Protein AF-A0AAD9JMD5-F1 (afdb_monomer)

Solvent-accessible surface area (backbone atoms only — not comparable to full-atom values): 17451 Å² total; per-residue (Å²): 146,74,84,58,80,62,58,79,74,62,64,78,76,72,83,61,84,64,67,30,63,44,60,67,50,47,54,52,49,52,53,49,52,52,53,50,50,54,53,52,47,46,55,57,52,53,52,51,43,48,52,43,20,66,74,68,73,42,62,56,79,80,64,61,57,75,69,69,57,29,68,71,46,54,43,54,57,51,39,66,72,42,90,64,24,70,61,56,49,52,54,52,53,50,49,54,49,53,60,51,47,59,54,50,49,55,60,51,46,54,52,53,50,56,48,29,74,74,34,65,70,42,50,77,39,44,71,61,50,52,53,51,52,52,52,48,50,51,63,72,43,48,64,49,72,42,98,65,4,67,61,50,48,53,48,44,65,62,24,51,49,58,66,27,50,51,54,50,52,39,50,49,38,46,42,47,28,64,68,68,22,46,67,55,52,33,51,52,44,20,72,61,38,71,51,62,72,53,71,66,58,54,48,36,47,60,47,50,48,45,52,51,47,52,49,53,50,52,53,49,61,73,69,62,67,83,62,63,57,91,91,49,69,61,54,70,68,56,54,50,50,29,50,51,53,17,44,56,62,51,48,47,57,61,48,51,54,52,52,54,55,68,69,43,76,77,52,73,72,54,28,52,52,56,77,63,53,55,67,75,59,55,54,55,52,53,55,53,52,67,75,68,54,100,79,80,89,76,87,76,78,88,86,84,129

pLDDT: mean 84.33, std 18.18, range [27.81, 97.94]

Structure (mmCIF, N/CA/C/O backbone):
data_AF-A0AAD9JMD5-F1
#
_entr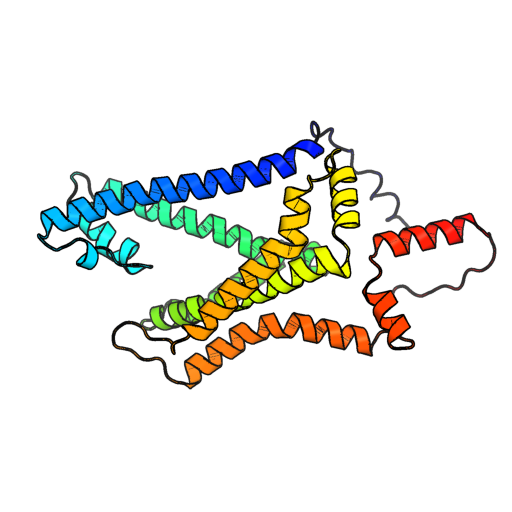y.id   AF-A0AAD9JMD5-F1
#
loop_
_atom_site.group_PDB
_atom_site.id
_atom_site.type_symbol
_atom_site.label_atom_id
_atom_site.label_alt_id
_atom_site.label_comp_id
_atom_site.label_asym_id
_atom_site.label_entity_id
_atom_site.label_seq_id
_atom_site.pdbx_PDB_ins_code
_atom_site.Cartn_x
_atom_site.Cartn_y
_atom_site.Cartn_z
_atom_site.occupancy
_atom_site.B_iso_or_equiv
_atom_site.auth_seq_id
_atom_site.auth_comp_id
_atom_site.auth_asym_id
_atom_site.auth_atom_id
_atom_site.pdbx_PDB_model_num
ATOM 1 N N . MET A 1 1 ? -6.285 17.237 37.015 1.00 43.56 1 MET A N 1
ATOM 2 C CA . MET A 1 1 ? -7.133 18.144 36.204 1.00 43.56 1 MET A CA 1
ATOM 3 C C . MET A 1 1 ? -6.448 19.512 36.073 1.00 43.56 1 MET A C 1
ATOM 5 O O . MET A 1 1 ? -6.832 20.475 36.718 1.00 43.56 1 MET A O 1
ATOM 9 N N . SER A 1 2 ? -5.348 19.569 35.312 1.00 36.97 2 SER A N 1
ATOM 10 C CA . SER A 1 2 ? -4.399 20.695 35.272 1.00 36.97 2 SER A CA 1
ATOM 11 C C . SER A 1 2 ? -4.064 21.039 33.820 1.00 36.97 2 SER A C 1
ATOM 13 O O . SER A 1 2 ? -3.660 20.155 33.070 1.00 36.97 2 SER A O 1
ATOM 15 N N . ARG A 1 3 ? -4.277 22.307 33.443 1.00 31.47 3 ARG A N 1
ATOM 16 C CA . ARG A 1 3 ? -3.835 23.037 32.231 1.00 31.47 3 ARG A CA 1
ATOM 17 C C . ARG A 1 3 ? -4.065 22.461 30.824 1.00 31.47 3 ARG A C 1
ATOM 19 O O . ARG A 1 3 ? -4.076 23.259 29.901 1.00 31.47 3 ARG A O 1
ATOM 26 N N . TYR A 1 4 ? -4.317 21.171 30.613 1.00 35.84 4 TYR A N 1
ATOM 27 C CA . TYR A 1 4 ? -4.525 20.595 29.271 1.00 35.84 4 TYR A CA 1
ATOM 28 C C . TYR A 1 4 ? -5.960 20.729 28.741 1.00 35.84 4 TYR A C 1
ATOM 30 O O . TYR A 1 4 ? -6.160 20.848 27.533 1.00 35.84 4 TYR A O 1
ATOM 38 N N . SER A 1 5 ? -6.962 20.787 29.626 1.00 36.16 5 SER A N 1
ATOM 39 C CA . SER A 1 5 ? -8.372 20.912 29.216 1.00 36.16 5 SER A CA 1
ATOM 40 C C . SER A 1 5 ? -8.705 22.272 28.588 1.00 36.16 5 SER A C 1
ATOM 42 O O . SER A 1 5 ? -9.702 22.385 27.883 1.00 36.16 5 SER A O 1
ATOM 44 N N . GLU A 1 6 ? -7.883 23.300 28.818 1.00 35.53 6 GLU A N 1
ATOM 45 C CA . GLU A 1 6 ? -8.106 24.654 28.292 1.00 35.53 6 GLU A CA 1
ATOM 46 C C . GLU A 1 6 ? -7.479 24.880 26.904 1.00 35.53 6 GLU A C 1
ATOM 48 O O . GLU A 1 6 ? -7.936 25.750 26.164 1.00 35.53 6 GLU A O 1
ATOM 53 N N . TYR A 1 7 ? -6.481 24.078 26.506 1.00 34.38 7 TYR A N 1
ATOM 54 C CA . TYR A 1 7 ? -5.825 24.218 25.198 1.00 34.38 7 TYR A CA 1
ATOM 55 C C . TYR A 1 7 ? -6.584 23.522 24.062 1.00 34.38 7 TYR A C 1
ATOM 57 O O . TYR A 1 7 ? -6.580 24.024 22.941 1.00 34.38 7 TYR A O 1
ATOM 65 N N . LEU A 1 8 ? -7.313 22.434 24.339 1.00 37.66 8 LEU A N 1
ATOM 66 C CA . LEU A 1 8 ? -8.172 21.784 23.335 1.00 37.66 8 LEU A CA 1
ATOM 67 C C . LEU A 1 8 ? -9.439 22.594 22.999 1.00 37.66 8 LEU A C 1
ATOM 69 O O . LEU A 1 8 ? -10.066 22.346 21.975 1.00 37.66 8 LEU A O 1
ATOM 73 N N . LEU A 1 9 ? -9.793 23.588 23.823 1.00 38.31 9 LEU A N 1
ATOM 74 C CA . LEU A 1 9 ? -10.937 24.486 23.609 1.00 38.31 9 LEU A CA 1
ATOM 75 C C . LEU A 1 9 ? -10.564 25.820 22.934 1.00 38.31 9 LEU A C 1
ATOM 77 O O . LEU A 1 9 ? -11.451 26.620 22.647 1.00 38.31 9 LEU A O 1
ATOM 81 N N . ARG A 1 10 ? -9.275 26.076 22.667 1.00 32.84 10 ARG A N 1
ATOM 82 C CA . ARG A 1 10 ? -8.779 27.323 22.049 1.00 32.84 10 ARG A CA 1
ATOM 83 C C . ARG A 1 10 ? -8.012 27.103 20.747 1.00 32.84 10 ARG A C 1
ATOM 85 O O . ARG A 1 10 ? -7.141 27.900 20.406 1.00 32.84 10 ARG A O 1
ATOM 92 N N . VAL A 1 11 ? -8.345 26.067 19.983 1.00 37.44 11 VAL A N 1
ATOM 93 C CA . VAL A 1 11 ? -8.050 26.126 18.549 1.00 37.44 11 VAL A CA 1
ATOM 94 C C . VAL A 1 11 ? -9.130 27.031 17.957 1.00 37.44 11 VAL A C 1
ATOM 96 O O . VAL A 1 11 ? -10.303 26.657 18.027 1.00 37.44 11 VAL A O 1
ATOM 99 N N . PRO A 1 12 ? -8.806 28.237 17.450 1.00 35.22 12 PRO A N 1
ATOM 100 C CA . PRO A 1 12 ? -9.775 28.981 16.671 1.00 35.22 12 PRO A CA 1
ATOM 101 C C . PRO A 1 12 ? -10.189 28.050 15.539 1.00 35.22 12 PRO A C 1
ATOM 103 O O . PRO A 1 12 ? -9.354 27.618 14.743 1.00 35.22 12 PRO A O 1
ATOM 106 N N . ILE A 1 13 ? -11.468 27.683 15.536 1.00 44.66 13 ILE A N 1
ATOM 107 C CA . ILE A 1 13 ? -12.126 27.080 14.390 1.00 44.66 13 ILE A CA 1
ATOM 108 C C . ILE A 1 13 ? -11.937 28.122 13.293 1.00 44.66 13 ILE A C 1
ATOM 110 O O . ILE A 1 13 ? -12.684 29.092 13.211 1.00 44.66 13 ILE A O 1
ATOM 114 N N . LEU A 1 14 ? -10.862 27.983 12.515 1.00 36.53 14 LEU A N 1
ATOM 115 C CA . LEU A 1 14 ? -10.809 28.527 11.175 1.00 36.53 14 LEU A CA 1
ATOM 116 C C . LEU A 1 14 ? -12.146 28.116 10.571 1.00 36.53 14 LEU A C 1
ATOM 118 O O . LEU A 1 14 ? -12.451 26.921 10.528 1.00 36.53 14 LEU A O 1
ATOM 122 N N . GLU A 1 15 ? -12.972 29.098 10.214 1.00 39.84 15 GLU A N 1
ATOM 123 C CA . GLU A 1 15 ? -14.152 28.896 9.386 1.00 39.84 15 GLU A CA 1
ATOM 124 C C . GLU A 1 15 ? -13.660 28.355 8.040 1.00 39.84 15 GLU A C 1
ATOM 126 O O . GLU A 1 15 ? -13.518 29.070 7.052 1.00 39.84 15 GLU A O 1
ATOM 131 N N . ILE A 1 16 ? -13.318 27.068 8.022 1.00 45.50 16 ILE A N 1
ATOM 132 C CA . ILE A 1 16 ? -13.159 26.296 6.809 1.00 45.50 16 ILE A CA 1
ATOM 133 C C . ILE A 1 16 ? -14.559 26.320 6.195 1.00 45.50 16 ILE A C 1
ATOM 135 O O . ILE A 1 16 ? -15.510 25.904 6.868 1.00 45.50 16 ILE A O 1
ATOM 139 N N . PRO A 1 17 ? -14.733 26.831 4.968 1.00 43.75 17 PRO A N 1
ATOM 140 C CA . PRO A 1 17 ? -16.033 26.811 4.318 1.00 43.75 17 PRO A CA 1
ATOM 141 C C . PRO A 1 17 ? -16.489 25.347 4.232 1.00 43.75 17 PRO A C 1
ATOM 143 O O . PRO A 1 17 ? -15.887 24.559 3.516 1.00 43.75 17 PRO A O 1
ATOM 146 N N . ASN A 1 18 ? -17.490 24.977 5.042 1.00 50.59 18 ASN A N 1
ATOM 147 C CA . ASN A 1 18 ? -18.102 23.645 5.162 1.00 50.59 18 ASN A CA 1
ATOM 148 C C . ASN A 1 18 ? -17.161 22.449 4.851 1.00 50.59 18 ASN A C 1
ATOM 150 O O . ASN A 1 18 ? -17.272 21.847 3.779 1.00 50.59 18 ASN A O 1
ATOM 154 N N . PRO A 1 19 ? -16.303 22.008 5.797 1.00 50.59 19 PRO A N 1
ATOM 155 C CA . PRO A 1 19 ? -15.498 20.788 5.624 1.00 50.59 19 PRO A CA 1
ATOM 156 C C . PRO A 1 19 ? -16.363 19.528 5.426 1.00 50.59 19 PRO A C 1
ATOM 158 O O . PRO A 1 19 ? -15.891 18.496 4.963 1.00 50.59 19 PRO A O 1
ATOM 161 N N . SER A 1 20 ? -17.651 19.619 5.751 1.00 50.34 20 SER A N 1
ATOM 162 C CA . SER A 1 20 ? -18.639 18.551 5.710 1.00 50.34 20 SER A CA 1
ATOM 163 C C . SER A 1 20 ? -18.860 17.972 4.304 1.00 50.34 20 SER A C 1
ATOM 165 O O . SER A 1 20 ? -18.772 16.763 4.127 1.00 50.34 20 SER A O 1
ATOM 167 N N . SER A 1 21 ? -19.066 18.795 3.272 1.00 53.84 21 SER A N 1
ATOM 168 C CA . SER A 1 21 ? -19.254 18.310 1.890 1.00 53.84 21 SER A CA 1
ATOM 169 C C . SER A 1 21 ? -17.950 17.874 1.211 1.00 53.84 21 SER A C 1
ATOM 171 O O . SER A 1 21 ? -18.006 17.219 0.168 1.00 53.84 21 SER A O 1
ATOM 173 N N . LEU A 1 22 ? -16.796 18.263 1.754 1.00 61.50 22 LEU A N 1
ATOM 174 C CA . LEU A 1 22 ? -15.509 18.154 1.073 1.00 61.50 22 LEU A CA 1
ATOM 175 C C . LEU A 1 22 ? -15.040 16.693 1.004 1.00 61.50 22 LEU A C 1
ATOM 177 O O . LEU A 1 22 ? -14.865 16.170 -0.086 1.00 61.50 22 LEU A O 1
ATOM 181 N N . TYR A 1 23 ? -15.016 15.966 2.125 1.00 69.06 23 TYR A N 1
ATOM 182 C CA . TYR A 1 23 ? -14.456 14.603 2.183 1.00 69.06 23 TYR A CA 1
ATOM 183 C C . TYR A 1 23 ? -15.118 13.584 1.243 1.00 69.06 23 TYR A C 1
ATOM 185 O O . TYR A 1 23 ? -14.448 12.738 0.653 1.00 69.06 23 TYR A O 1
ATOM 193 N N . SER A 1 24 ? -16.448 13.635 1.100 1.00 72.06 24 SER A N 1
ATOM 194 C CA . SER A 1 24 ? -17.159 12.715 0.196 1.00 72.06 24 SER A CA 1
ATOM 195 C C . SER A 1 24 ? -16.892 13.047 -1.273 1.00 72.06 24 SER A C 1
ATOM 197 O O . SER A 1 24 ? -16.760 12.141 -2.096 1.00 72.06 24 SER A O 1
ATOM 199 N N . ASN A 1 25 ? -16.785 14.337 -1.594 1.00 82.38 25 ASN A N 1
ATOM 200 C CA . ASN A 1 25 ? -16.438 14.793 -2.934 1.00 82.38 25 ASN A CA 1
ATOM 201 C C . ASN A 1 25 ? -14.967 14.497 -3.250 1.00 82.38 25 ASN A C 1
ATOM 203 O O . ASN A 1 25 ? -14.679 14.050 -4.355 1.00 82.38 25 ASN A O 1
ATOM 207 N N . ASP A 1 26 ? -14.068 14.641 -2.277 1.00 87.75 26 ASP A N 1
ATOM 208 C CA . ASP A 1 26 ? -12.645 14.329 -2.406 1.00 87.75 26 ASP A CA 1
ATOM 209 C C . ASP A 1 26 ? -12.422 12.841 -2.670 1.00 87.75 26 ASP A C 1
ATOM 211 O O . ASP A 1 26 ? -11.654 12.486 -3.561 1.00 87.75 26 ASP A O 1
ATOM 215 N N . ALA A 1 27 ? -13.132 11.953 -1.965 1.00 88.12 27 ALA A N 1
ATOM 216 C CA . ALA A 1 27 ? -13.044 10.511 -2.197 1.00 88.12 27 ALA A CA 1
ATOM 217 C C . ALA A 1 27 ? -13.488 10.126 -3.621 1.00 88.12 27 ALA A C 1
ATOM 219 O O . ALA A 1 27 ? -12.820 9.333 -4.295 1.00 88.12 27 ALA A O 1
ATOM 220 N N . LEU A 1 28 ? -14.594 10.708 -4.104 1.00 89.25 28 LEU A N 1
ATOM 221 C CA . LEU A 1 28 ? -15.092 10.484 -5.465 1.00 89.25 28 LEU A CA 1
ATOM 222 C C . LEU A 1 28 ? -14.158 11.083 -6.522 1.00 89.25 28 LEU A C 1
ATOM 224 O O . LEU A 1 28 ? -13.849 10.414 -7.510 1.00 89.25 28 LEU A O 1
ATOM 228 N N . ALA A 1 29 ? -13.685 12.312 -6.311 1.00 92.62 29 ALA A N 1
ATOM 229 C CA . ALA A 1 29 ? -12.768 12.997 -7.212 1.00 92.62 29 ALA A CA 1
ATOM 230 C C . ALA A 1 29 ? -11.436 12.248 -7.310 1.00 92.62 29 ALA A C 1
ATOM 232 O O . ALA A 1 29 ? -11.005 11.927 -8.412 1.00 92.62 29 ALA A O 1
ATOM 233 N N . THR A 1 30 ? -10.840 11.878 -6.177 1.00 91.38 30 THR A N 1
ATOM 234 C CA . THR A 1 30 ? -9.572 11.136 -6.119 1.00 91.38 30 THR A CA 1
ATOM 235 C C . THR A 1 30 ? -9.685 9.790 -6.829 1.00 91.38 30 THR A C 1
ATOM 237 O O . THR A 1 30 ? -8.854 9.467 -7.674 1.00 91.38 30 THR A O 1
ATOM 240 N N . SER A 1 31 ? -10.756 9.032 -6.565 1.00 93.62 31 SER A N 1
ATOM 241 C CA . SER A 1 31 ? -10.996 7.742 -7.230 1.00 93.62 31 SER A CA 1
ATOM 242 C C . SER A 1 31 ? -11.173 7.903 -8.743 1.00 93.62 31 SER A C 1
ATOM 244 O O . SER A 1 31 ? -10.624 7.124 -9.522 1.00 93.62 31 SER A O 1
ATOM 246 N N . THR A 1 32 ? -11.911 8.933 -9.167 1.00 94.75 32 THR A N 1
ATOM 247 C CA . THR A 1 32 ? -12.157 9.223 -10.587 1.00 94.75 32 THR A CA 1
ATOM 248 C C . THR A 1 32 ? -10.874 9.649 -11.292 1.00 94.75 32 THR A C 1
ATOM 250 O O . THR A 1 32 ? -10.559 9.110 -12.348 1.00 94.75 32 THR A O 1
ATOM 253 N N . ILE A 1 33 ? -10.104 10.565 -10.698 1.00 96.00 33 ILE A N 1
ATOM 254 C CA . ILE A 1 33 ? -8.823 11.034 -11.236 1.00 96.00 33 ILE A CA 1
ATOM 255 C C . ILE A 1 33 ? -7.847 9.865 -11.355 1.00 96.00 33 ILE A C 1
ATOM 257 O O . ILE A 1 33 ? -7.246 9.706 -12.411 1.00 96.00 33 ILE A O 1
ATOM 261 N N . ASN A 1 34 ? -7.743 9.007 -10.336 1.00 94.62 34 ASN A N 1
ATOM 262 C CA . ASN A 1 34 ? -6.905 7.810 -10.396 1.00 94.62 34 ASN A CA 1
ATOM 263 C C . ASN A 1 34 ? -7.277 6.921 -11.597 1.00 94.62 34 ASN A C 1
ATOM 265 O O . ASN A 1 34 ? -6.416 6.587 -12.409 1.00 94.62 34 ASN A O 1
ATOM 269 N N . CYS A 1 35 ? -8.567 6.611 -11.768 1.00 96.00 35 CYS A N 1
ATOM 270 C CA . CYS A 1 35 ? -9.035 5.787 -12.887 1.00 96.00 35 CYS A CA 1
ATOM 271 C C . CYS A 1 35 ? -8.792 6.454 -14.251 1.00 96.00 35 CYS A C 1
ATOM 273 O O . CYS A 1 35 ? -8.337 5.796 -15.186 1.00 96.00 35 CYS A O 1
ATOM 275 N N . CYS A 1 36 ? -9.065 7.756 -14.372 1.00 95.81 36 CYS A N 1
ATOM 276 C CA . CYS A 1 36 ? -8.825 8.521 -15.594 1.00 95.81 36 CYS A CA 1
ATOM 277 C C . CYS A 1 36 ? -7.336 8.558 -15.953 1.00 95.81 36 CYS A C 1
ATOM 279 O O . CYS A 1 36 ? -6.990 8.365 -17.115 1.00 95.81 36 CYS A O 1
ATOM 281 N N . THR A 1 37 ? -6.455 8.752 -14.971 1.00 94.31 37 THR A N 1
ATOM 282 C CA . THR A 1 37 ? -5.003 8.732 -15.175 1.00 94.31 37 THR A CA 1
ATOM 283 C C . THR A 1 37 ? -4.537 7.359 -15.646 1.00 94.31 37 THR A C 1
ATOM 285 O O . THR A 1 37 ? -3.800 7.290 -16.625 1.00 94.31 37 THR A O 1
ATOM 288 N N . SER A 1 38 ? -5.008 6.262 -15.040 1.00 94.44 38 SER A N 1
ATOM 289 C CA . SER A 1 38 ? -4.691 4.905 -15.512 1.00 94.44 38 SER A CA 1
ATOM 290 C C . SER A 1 38 ? -5.198 4.649 -16.935 1.00 94.44 38 SER A C 1
ATOM 292 O O . SER A 1 38 ? -4.497 4.043 -17.741 1.00 94.44 38 SER A O 1
ATOM 294 N N . PHE A 1 39 ? -6.393 5.141 -17.271 1.00 95.00 39 PHE A N 1
ATOM 295 C CA . PHE A 1 39 ? -6.967 5.006 -18.609 1.00 95.00 39 PHE A CA 1
ATOM 296 C C . PHE A 1 39 ? -6.173 5.793 -19.665 1.00 95.00 39 PHE A C 1
ATOM 298 O O . PHE A 1 39 ? -5.840 5.253 -20.719 1.00 95.00 39 PHE A O 1
ATOM 305 N N . LEU A 1 40 ? -5.803 7.043 -19.363 1.00 95.06 40 LEU A N 1
ATOM 306 C CA . LEU A 1 40 ? -4.946 7.867 -20.221 1.00 95.06 40 LEU A CA 1
ATOM 307 C C . LEU A 1 40 ? -3.546 7.264 -20.376 1.00 95.06 40 LEU A C 1
ATOM 309 O O . LEU A 1 40 ? -3.039 7.187 -21.494 1.00 95.06 40 LEU A O 1
ATOM 313 N N . ALA A 1 41 ? -2.949 6.784 -19.282 1.00 92.12 41 ALA A N 1
ATOM 314 C CA . ALA A 1 41 ? -1.675 6.077 -19.314 1.00 92.12 41 ALA A CA 1
ATOM 315 C C . ALA A 1 41 ? -1.755 4.843 -20.223 1.00 92.12 41 ALA A C 1
ATOM 317 O O . ALA A 1 41 ? -0.846 4.622 -21.015 1.00 92.12 41 ALA A O 1
ATOM 318 N N . GLY A 1 42 ? -2.871 4.106 -20.199 1.00 92.12 42 GLY A N 1
ATOM 319 C CA . GLY A 1 42 ? -3.136 3.006 -21.124 1.00 92.12 42 GLY A CA 1
ATOM 320 C C . GLY A 1 42 ? -2.976 3.408 -22.594 1.00 92.12 42 GLY A C 1
ATOM 321 O O . GLY A 1 42 ? -2.235 2.752 -23.321 1.00 92.12 42 GLY A O 1
ATOM 322 N N . PHE A 1 43 ? -3.582 4.514 -23.038 1.00 93.88 43 PHE A N 1
ATOM 323 C CA . PHE A 1 43 ? -3.396 4.990 -24.419 1.00 93.88 43 PHE A CA 1
ATOM 324 C C . PHE A 1 43 ? -1.940 5.318 -24.741 1.00 93.88 43 PHE A C 1
ATOM 326 O O . PHE A 1 43 ? -1.458 4.963 -25.816 1.00 93.88 43 PHE A O 1
ATOM 333 N N . VAL A 1 44 ? -1.230 5.969 -23.818 1.00 91.69 44 VAL A N 1
ATOM 334 C CA . VAL A 1 44 ? 0.185 6.310 -24.006 1.00 91.69 44 VAL A CA 1
ATOM 335 C C . VAL A 1 44 ? 1.024 5.032 -24.150 1.00 91.69 44 VAL A C 1
ATOM 337 O O . VAL A 1 44 ? 1.743 4.905 -25.139 1.00 91.69 44 VAL A O 1
ATOM 340 N N . ILE A 1 45 ? 0.849 4.053 -23.255 1.00 90.31 45 ILE A N 1
ATOM 341 C CA . ILE A 1 45 ? 1.484 2.718 -23.286 1.00 90.31 45 ILE A CA 1
ATOM 342 C C . ILE A 1 45 ? 1.208 1.984 -24.588 1.00 90.31 45 ILE A C 1
ATOM 344 O O . ILE A 1 45 ? 2.142 1.644 -25.318 1.00 90.31 45 ILE A O 1
ATOM 348 N N . PHE A 1 46 ? -0.058 1.789 -24.935 1.00 90.88 46 PHE A N 1
ATOM 349 C CA . PHE A 1 46 ? -0.405 1.010 -26.117 1.00 90.88 46 PHE A CA 1
ATOM 350 C C . PHE A 1 46 ? -0.055 1.715 -27.435 1.00 90.88 46 PHE A C 1
ATOM 352 O O . PHE A 1 46 ? 0.247 1.029 -28.409 1.00 90.88 46 PHE A O 1
ATOM 359 N N . SER A 1 47 ? -0.012 3.053 -27.480 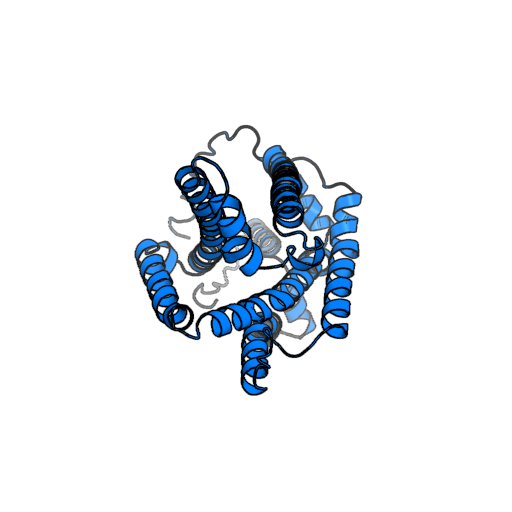1.00 91.50 47 SER A N 1
ATOM 360 C CA . SER A 1 47 ? 0.455 3.786 -28.668 1.00 91.50 47 SER A CA 1
ATOM 361 C C . SER A 1 47 ? 1.943 3.557 -28.954 1.00 91.50 47 SER A C 1
ATOM 363 O O . SER A 1 47 ? 2.322 3.308 -30.099 1.00 91.50 47 SER A O 1
ATOM 365 N N . VAL A 1 48 ? 2.782 3.572 -27.913 1.00 88.75 48 VAL A N 1
ATOM 366 C CA . VAL A 1 48 ? 4.231 3.358 -28.030 1.00 88.75 48 VAL A CA 1
ATOM 367 C C . VAL A 1 48 ? 4.534 1.890 -28.327 1.00 88.75 48 VAL A C 1
ATOM 369 O O . VAL A 1 48 ? 5.365 1.597 -29.185 1.00 88.75 48 VAL A O 1
ATOM 372 N N . LEU A 1 49 ? 3.815 0.963 -27.687 1.00 89.12 49 LEU A N 1
ATOM 373 C CA . LEU A 1 49 ? 3.908 -0.467 -27.994 1.00 89.12 49 LEU A CA 1
ATOM 374 C C . LEU A 1 49 ? 3.469 -0.782 -29.428 1.00 89.12 49 LEU A C 1
ATOM 376 O O . LEU A 1 49 ? 4.126 -1.573 -30.101 1.00 89.12 49 LEU A O 1
ATOM 380 N N . GLY A 1 50 ? 2.405 -0.142 -29.920 1.00 90.94 50 GLY A N 1
ATOM 381 C CA . GLY A 1 50 ? 1.965 -0.265 -31.311 1.00 90.94 50 GLY A CA 1
ATOM 382 C C . GLY A 1 50 ? 3.030 0.220 -32.296 1.00 90.94 50 GLY A C 1
ATOM 383 O O . GLY A 1 50 ? 3.371 -0.500 -33.232 1.00 90.94 50 GLY A O 1
ATOM 384 N N . TYR A 1 51 ? 3.629 1.384 -32.029 1.00 89.81 51 TYR A N 1
ATOM 385 C CA . TYR A 1 51 ? 4.756 1.899 -32.811 1.00 89.81 51 TYR A CA 1
ATOM 386 C C . TYR A 1 51 ? 5.953 0.932 -32.817 1.00 89.81 51 TYR A C 1
ATOM 388 O O . TYR A 1 51 ? 6.537 0.661 -33.867 1.00 89.81 51 TYR A O 1
ATOM 396 N N . MET A 1 52 ? 6.308 0.372 -31.657 1.00 87.12 52 MET A N 1
ATOM 397 C CA . MET A 1 52 ? 7.402 -0.597 -31.556 1.00 87.12 52 MET A CA 1
ATOM 398 C C . MET A 1 52 ? 7.101 -1.901 -32.290 1.00 87.12 52 MET A C 1
ATOM 400 O O . MET A 1 52 ? 7.987 -2.442 -32.950 1.00 87.12 52 MET A O 1
ATOM 404 N N . SER A 1 53 ? 5.865 -2.393 -32.218 1.00 90.06 53 SER A N 1
ATOM 405 C CA . SER A 1 53 ? 5.414 -3.576 -32.956 1.00 90.06 53 SER A CA 1
ATOM 406 C C . SER A 1 53 ? 5.555 -3.374 -34.469 1.00 90.06 53 SER A C 1
ATOM 408 O O . SER A 1 53 ? 6.139 -4.222 -35.143 1.00 90.06 53 SER A O 1
ATOM 410 N N . GLU A 1 54 ? 5.126 -2.220 -34.991 1.00 89.88 54 GLU A N 1
ATOM 411 C CA . GLU A 1 54 ? 5.267 -1.875 -36.412 1.00 89.88 54 GLU A CA 1
ATOM 412 C C . GLU A 1 54 ? 6.741 -1.780 -36.829 1.00 89.88 54 GLU A C 1
ATOM 414 O O . GLU A 1 54 ? 7.149 -2.344 -37.844 1.00 89.88 54 GLU A O 1
ATOM 419 N N . LYS A 1 55 ? 7.571 -1.116 -36.018 1.00 87.19 55 LYS A N 1
ATOM 420 C CA . LYS A 1 55 ? 8.984 -0.901 -36.340 1.00 87.19 55 LYS A CA 1
ATOM 421 C C . LYS A 1 55 ? 9.828 -2.174 -36.277 1.00 87.19 55 LYS A C 1
ATOM 423 O O . LYS A 1 55 ? 10.730 -2.355 -37.092 1.00 87.19 55 LYS A O 1
ATOM 428 N N . THR A 1 56 ? 9.573 -3.029 -35.290 1.00 85.31 56 THR A N 1
ATOM 429 C CA . THR A 1 56 ? 10.323 -4.279 -35.081 1.00 85.31 56 THR A CA 1
ATOM 430 C C . THR A 1 56 ? 9.744 -5.462 -35.851 1.00 85.31 56 THR A C 1
ATOM 432 O O . THR A 1 56 ? 10.369 -6.519 -35.903 1.00 85.31 56 THR A O 1
ATOM 435 N N . ASN A 1 57 ? 8.570 -5.288 -36.470 1.00 88.81 57 ASN A N 1
ATOM 436 C CA . ASN A 1 57 ? 7.816 -6.337 -37.151 1.00 88.81 57 ASN A CA 1
ATOM 437 C C . ASN A 1 57 ? 7.547 -7.557 -36.243 1.00 88.81 57 ASN A C 1
ATOM 439 O O . ASN A 1 57 ? 7.501 -8.702 -36.696 1.00 88.81 57 ASN A O 1
ATOM 443 N N . MET A 1 58 ? 7.407 -7.301 -34.939 1.00 86.81 58 MET A N 1
ATOM 444 C CA . MET A 1 58 ? 7.066 -8.291 -33.924 1.00 86.81 58 MET A CA 1
ATOM 445 C C . MET A 1 58 ? 5.613 -8.106 -33.492 1.00 86.81 58 MET A C 1
ATOM 447 O O . MET A 1 58 ? 5.142 -6.969 -33.405 1.00 86.81 58 MET A O 1
ATOM 451 N N . PRO A 1 59 ? 4.886 -9.192 -33.190 1.00 88.88 59 PRO A N 1
ATOM 452 C CA . PRO A 1 59 ? 3.514 -9.081 -32.721 1.00 88.88 59 PRO A CA 1
ATOM 453 C C . PRO A 1 59 ? 3.466 -8.422 -31.332 1.00 88.88 59 PRO A C 1
ATOM 455 O O . PRO A 1 59 ? 4.427 -8.481 -30.558 1.00 88.88 59 PRO A O 1
ATOM 458 N N . ILE A 1 60 ? 2.349 -7.752 -31.028 1.00 86.19 60 ILE A N 1
ATOM 459 C CA . ILE A 1 60 ? 2.249 -6.874 -29.852 1.00 86.19 60 ILE A CA 1
ATOM 460 C C . ILE A 1 60 ? 2.458 -7.614 -28.522 1.00 86.19 60 ILE A C 1
ATOM 462 O O . ILE A 1 60 ? 2.995 -7.037 -27.587 1.00 86.19 60 ILE A O 1
ATOM 466 N N . ASP A 1 61 ? 2.119 -8.901 -28.448 1.00 84.06 61 ASP A N 1
ATOM 467 C CA . ASP A 1 61 ? 2.321 -9.764 -27.276 1.00 84.06 61 ASP A CA 1
ATOM 468 C C . ASP A 1 61 ? 3.801 -10.012 -26.947 1.00 84.06 61 ASP A C 1
ATOM 470 O O . ASP A 1 61 ? 4.127 -10.393 -25.826 1.00 84.06 61 ASP A O 1
ATOM 474 N N . LYS A 1 62 ? 4.709 -9.795 -27.908 1.00 81.75 62 LYS A N 1
ATOM 475 C CA . LYS A 1 62 ? 6.159 -9.929 -27.703 1.00 81.75 62 LYS A CA 1
ATOM 476 C C . LYS A 1 62 ? 6.821 -8.643 -27.228 1.00 81.75 62 LYS A C 1
ATOM 478 O O . LYS A 1 62 ? 7.873 -8.715 -26.602 1.00 81.75 62 LYS A O 1
ATOM 483 N N . VAL A 1 63 ? 6.215 -7.491 -27.511 1.00 78.88 63 VAL A N 1
ATOM 484 C CA . VAL A 1 63 ? 6.702 -6.176 -27.055 1.00 78.88 63 VAL A CA 1
ATOM 485 C C . VAL A 1 63 ? 5.986 -5.700 -25.790 1.00 78.88 63 VAL A C 1
ATOM 487 O O . VAL A 1 63 ? 6.562 -4.955 -25.004 1.00 78.88 63 VAL A O 1
ATOM 490 N N . ALA A 1 64 ? 4.748 -6.143 -25.564 1.00 76.00 64 ALA A N 1
ATOM 491 C CA . ALA A 1 64 ? 3.973 -5.839 -24.371 1.00 76.00 64 ALA A CA 1
ATOM 492 C C . ALA A 1 64 ? 4.432 -6.721 -23.202 1.00 76.00 64 ALA A C 1
ATOM 494 O O . ALA A 1 64 ? 3.908 -7.810 -22.975 1.00 76.00 64 ALA A O 1
ATOM 495 N N . THR A 1 65 ? 5.428 -6.244 -22.461 1.00 74.94 65 THR A N 1
ATOM 496 C CA . THR A 1 65 ? 5.815 -6.821 -21.169 1.00 74.94 65 THR A CA 1
ATOM 497 C C . THR A 1 65 ? 5.076 -6.122 -20.026 1.00 74.94 65 THR A C 1
ATOM 499 O O . THR A 1 65 ? 4.618 -4.989 -20.167 1.00 74.94 65 THR A O 1
ATOM 502 N N . GLU A 1 66 ? 4.935 -6.799 -18.886 1.00 71.88 66 GLU A N 1
ATOM 503 C CA . GLU A 1 66 ? 4.409 -6.208 -17.651 1.00 71.88 66 GLU A CA 1
ATOM 504 C C . GLU A 1 66 ? 5.552 -5.876 -16.678 1.00 71.88 66 GLU A C 1
ATOM 506 O O . GLU A 1 66 ? 6.656 -6.420 -16.762 1.00 71.88 66 GLU A O 1
ATOM 511 N N . GLY A 1 67 ? 5.280 -4.983 -15.725 1.00 80.94 67 GLY A N 1
ATOM 512 C CA . GLY A 1 67 ? 6.219 -4.648 -14.657 1.00 80.94 67 GLY A CA 1
ATOM 513 C C . GLY A 1 67 ? 7.374 -3.728 -15.090 1.00 80.94 67 GLY A C 1
ATOM 514 O O . GLY A 1 67 ? 7.266 -2.999 -16.079 1.00 80.94 67 GLY A O 1
ATOM 515 N N . PRO A 1 68 ? 8.493 -3.723 -14.340 1.00 84.31 68 PRO A N 1
ATOM 516 C CA . PRO A 1 68 ? 9.594 -2.779 -14.550 1.00 84.31 68 PRO A CA 1
ATOM 517 C C . PRO A 1 68 ? 10.236 -2.858 -15.944 1.00 84.31 68 PRO A C 1
ATOM 519 O O . PRO A 1 68 ? 10.709 -1.847 -16.459 1.00 84.31 68 PRO A O 1
ATOM 522 N N . GLY A 1 69 ? 10.230 -4.034 -16.582 1.00 85.19 69 GLY A N 1
ATOM 523 C CA . GLY A 1 69 ? 10.807 -4.227 -17.918 1.00 85.19 69 GLY A CA 1
ATOM 524 C C . GLY A 1 69 ? 10.147 -3.359 -18.993 1.00 85.19 69 GLY A C 1
ATOM 525 O O . GLY A 1 69 ? 10.833 -2.840 -19.874 1.00 85.19 69 GLY A O 1
ATOM 526 N N . LEU A 1 70 ? 8.841 -3.109 -18.876 1.00 86.81 70 LEU A N 1
ATOM 527 C CA . LEU A 1 70 ? 8.110 -2.253 -19.808 1.00 86.81 70 LEU A CA 1
ATOM 528 C C . LEU A 1 70 ? 8.662 -0.824 -19.807 1.00 86.81 70 LEU A C 1
ATOM 530 O O . LEU A 1 70 ? 8.948 -0.261 -20.862 1.00 86.81 70 LEU A O 1
ATOM 534 N N . VAL A 1 71 ? 8.835 -0.250 -18.616 1.00 90.94 71 VAL A N 1
ATOM 535 C CA . VAL A 1 71 ? 9.228 1.154 -18.442 1.00 90.94 71 VAL A CA 1
ATOM 536 C C . VAL A 1 71 ? 10.740 1.372 -18.507 1.00 90.94 71 VAL A C 1
ATOM 538 O O . VAL A 1 71 ? 11.166 2.457 -18.880 1.00 90.94 71 VAL A O 1
ATOM 541 N N . PHE A 1 72 ? 11.563 0.371 -18.184 1.00 91.25 72 PHE A N 1
ATOM 542 C CA . PHE A 1 72 ? 13.026 0.514 -18.174 1.00 91.25 72 PHE A CA 1
ATOM 543 C C . PHE A 1 72 ? 13.735 -0.089 -19.393 1.00 91.25 72 PHE A C 1
ATOM 545 O O . PHE A 1 72 ? 14.920 0.180 -19.575 1.00 91.25 72 PHE A O 1
ATOM 552 N N . VAL A 1 73 ? 13.040 -0.857 -20.240 1.00 88.38 73 VAL A N 1
ATOM 553 C CA . VAL A 1 73 ? 13.626 -1.467 -21.450 1.00 88.38 73 VAL A CA 1
ATOM 554 C C . VAL A 1 73 ? 12.856 -1.061 -22.703 1.00 88.38 73 VAL A C 1
ATOM 556 O O . VAL A 1 73 ? 13.382 -0.316 -23.528 1.00 88.38 73 VAL A O 1
ATOM 559 N N . VAL A 1 74 ? 11.593 -1.484 -22.818 1.00 88.06 74 VAL A N 1
ATOM 560 C CA . VAL A 1 74 ? 10.800 -1.319 -24.051 1.00 88.06 74 VAL A CA 1
ATOM 561 C C . VAL A 1 74 ? 10.539 0.159 -24.358 1.00 88.06 74 VAL A C 1
ATOM 563 O O . VAL A 1 74 ? 10.685 0.616 -25.491 1.00 88.06 74 VAL A O 1
ATOM 566 N N . TYR A 1 75 ? 10.181 0.933 -23.336 1.00 90.50 75 TYR A N 1
ATOM 567 C CA . TYR A 1 75 ? 9.893 2.357 -23.479 1.00 90.50 75 TYR A CA 1
ATOM 568 C C . TYR A 1 75 ? 11.107 3.207 -23.874 1.00 90.50 75 TYR A C 1
ATOM 570 O O . TYR A 1 75 ? 11.007 3.969 -24.839 1.00 90.50 75 TYR A O 1
ATOM 578 N N . PRO A 1 76 ? 12.257 3.101 -23.181 1.00 91.69 76 PRO A N 1
ATOM 579 C CA . PRO A 1 76 ? 13.465 3.811 -23.582 1.00 91.69 76 PRO A CA 1
ATOM 580 C C . PRO A 1 76 ? 13.936 3.433 -24.988 1.00 91.69 76 PRO A C 1
ATOM 582 O O . PRO A 1 76 ? 14.388 4.312 -25.721 1.00 91.69 76 PRO A O 1
ATOM 585 N N . GLU A 1 77 ? 13.781 2.168 -25.394 1.00 90.12 77 GLU A N 1
ATOM 586 C CA . GLU A 1 77 ? 14.079 1.724 -26.759 1.00 90.12 77 GLU A CA 1
ATOM 587 C C . GLU A 1 77 ? 13.206 2.452 -27.786 1.00 90.12 77 GLU A C 1
ATOM 589 O O . GLU A 1 77 ? 13.726 2.990 -28.762 1.00 90.12 77 GLU A O 1
ATOM 594 N N . ALA A 1 78 ? 11.900 2.568 -27.529 1.00 90.56 78 ALA A N 1
ATOM 595 C CA . ALA A 1 78 ? 10.997 3.330 -28.383 1.00 90.56 78 ALA A CA 1
ATOM 596 C C . ALA A 1 78 ? 11.354 4.821 -28.422 1.00 90.56 78 ALA A C 1
ATOM 598 O O . ALA A 1 78 ? 11.449 5.414 -29.498 1.00 90.56 78 ALA A O 1
ATOM 599 N N . ILE A 1 79 ? 11.609 5.434 -27.265 1.00 92.38 79 ILE A N 1
ATOM 600 C CA . ILE A 1 79 ? 11.959 6.856 -27.161 1.00 92.38 79 ILE A CA 1
ATOM 601 C C . ILE A 1 79 ? 13.257 7.168 -27.916 1.00 92.38 79 ILE A C 1
ATOM 603 O O . ILE A 1 79 ? 13.339 8.202 -28.583 1.00 92.38 79 ILE A O 1
ATOM 607 N N . ALA A 1 80 ? 14.243 6.267 -27.881 1.00 92.81 80 ALA A N 1
ATOM 608 C CA . ALA A 1 80 ? 15.516 6.421 -28.587 1.00 92.81 80 ALA A CA 1
ATOM 609 C C . ALA A 1 80 ? 15.356 6.553 -30.111 1.00 92.81 80 ALA A C 1
ATOM 611 O O . ALA A 1 80 ? 16.256 7.043 -30.793 1.00 92.81 80 ALA A O 1
ATOM 612 N N . THR A 1 81 ? 14.210 6.144 -30.654 1.00 91.06 81 THR A N 1
ATOM 613 C CA . THR A 1 81 ? 13.912 6.247 -32.082 1.00 91.06 81 THR A CA 1
ATOM 614 C C . THR A 1 81 ? 13.284 7.572 -32.506 1.00 91.06 81 THR A C 1
ATOM 616 O O . THR A 1 81 ? 13.243 7.865 -33.704 1.00 91.06 81 THR A O 1
ATOM 619 N N . LEU A 1 82 ? 12.781 8.358 -31.552 1.00 89.12 82 LEU A N 1
ATOM 620 C CA . LEU A 1 82 ? 12.092 9.611 -31.822 1.00 89.12 82 LEU A CA 1
ATOM 621 C C . LEU A 1 82 ? 13.097 10.746 -32.071 1.00 89.12 82 LEU A C 1
ATOM 623 O O . LEU A 1 82 ? 14.142 10.819 -31.414 1.00 89.12 82 LEU A O 1
ATOM 627 N N . PRO A 1 83 ? 12.786 11.698 -32.969 1.00 92.19 83 PRO A N 1
ATOM 628 C CA . PRO A 1 83 ? 13.570 12.920 -33.075 1.00 92.19 83 PRO A CA 1
ATOM 629 C C . PRO A 1 83 ? 13.508 13.689 -31.746 1.00 92.19 83 PRO A C 1
ATOM 631 O O . PRO A 1 83 ? 12.435 13.902 -31.180 1.00 92.19 83 PRO A O 1
ATOM 634 N N . GLY A 1 84 ? 14.670 14.100 -31.231 1.00 93.81 84 GLY A N 1
ATOM 635 C CA . GLY A 1 84 ? 14.766 14.743 -29.916 1.00 93.81 84 GLY A CA 1
ATOM 636 C C . GLY A 1 84 ? 14.664 13.776 -28.729 1.00 93.81 84 GLY A C 1
ATOM 637 O O . GLY A 1 84 ? 14.253 14.201 -27.653 1.00 93.81 84 GLY A O 1
ATOM 638 N N . ALA A 1 85 ? 15.045 12.502 -28.900 1.00 94.00 85 ALA A N 1
ATOM 639 C CA . ALA A 1 85 ? 14.995 11.446 -27.879 1.00 94.00 85 ALA A CA 1
ATOM 640 C C . ALA A 1 85 ? 15.414 11.888 -26.463 1.00 94.00 85 ALA A C 1
ATOM 642 O O . ALA A 1 85 ? 14.730 11.569 -25.496 1.00 94.00 85 ALA A O 1
ATOM 643 N N . THR A 1 86 ? 16.485 12.679 -26.320 1.00 95.38 86 THR A N 1
ATOM 644 C CA . THR A 1 86 ? 16.955 13.175 -25.013 1.00 95.38 86 THR A CA 1
ATOM 645 C C . THR A 1 86 ? 15.878 13.942 -24.241 1.00 95.38 86 THR A C 1
ATOM 647 O O . THR A 1 86 ? 15.744 13.757 -23.034 1.00 95.38 86 THR A O 1
ATOM 650 N N . PHE A 1 87 ? 15.090 14.781 -24.921 1.00 95.81 87 PHE A N 1
ATOM 651 C CA . PHE A 1 87 ? 14.012 15.551 -24.295 1.00 95.81 87 PHE A CA 1
ATOM 652 C C . PHE A 1 87 ? 12.907 14.630 -23.765 1.00 95.81 87 PHE A C 1
ATOM 654 O O . PHE A 1 87 ? 12.503 14.741 -22.608 1.00 95.81 87 PHE A O 1
ATOM 661 N N . TRP A 1 88 ? 12.472 13.675 -24.588 1.00 93.94 88 TRP A N 1
ATOM 662 C CA . TRP A 1 88 ? 11.443 12.702 -24.225 1.00 93.94 88 TRP A CA 1
ATOM 663 C C . TRP A 1 88 ? 11.892 11.777 -23.091 1.00 93.94 88 TRP A C 1
ATOM 665 O O . TRP A 1 88 ? 11.117 11.539 -22.168 1.00 93.94 88 TRP A O 1
ATOM 675 N N . SER A 1 89 ? 13.150 11.324 -23.100 1.00 94.44 89 SER A N 1
ATOM 676 C CA . SER A 1 89 ? 13.716 10.508 -22.021 1.00 94.44 89 SER A CA 1
ATOM 677 C C . SER A 1 89 ? 13.736 11.257 -20.689 1.00 94.44 89 SER A C 1
ATOM 679 O O . SER A 1 89 ? 13.361 10.685 -19.668 1.00 94.44 89 SER A O 1
ATOM 681 N N . LEU A 1 90 ? 14.128 12.539 -20.682 1.00 96.25 90 LEU A N 1
ATOM 682 C CA . LEU A 1 90 ? 14.122 13.353 -19.461 1.00 96.25 90 LEU A CA 1
ATOM 683 C C . LEU A 1 90 ? 12.711 13.503 -18.888 1.00 96.25 90 LEU A C 1
ATOM 685 O O . LEU A 1 90 ? 12.523 13.295 -17.692 1.00 96.25 90 LEU A O 1
ATOM 689 N N . LEU A 1 91 ? 11.718 13.818 -19.727 1.00 95.31 91 LEU A N 1
ATOM 690 C CA . LEU A 1 91 ? 10.325 13.922 -19.284 1.00 95.31 91 LEU A CA 1
ATOM 691 C C . LEU A 1 91 ? 9.787 12.586 -18.763 1.00 95.31 91 LEU A C 1
ATOM 693 O O . LEU A 1 91 ? 9.133 12.554 -17.724 1.00 95.31 91 LEU A O 1
ATOM 697 N N . PHE A 1 92 ? 10.086 11.489 -19.458 1.00 93.94 92 PHE A N 1
ATOM 698 C CA . PHE A 1 92 ? 9.608 10.161 -19.096 1.00 93.94 92 PHE A CA 1
ATOM 699 C C . PHE A 1 92 ? 10.182 9.681 -17.756 1.00 93.94 92 PHE A C 1
ATOM 701 O O . PHE A 1 92 ? 9.429 9.277 -16.874 1.00 93.94 92 PHE A O 1
ATOM 708 N N . PHE A 1 93 ? 11.498 9.783 -17.549 1.00 95.19 93 PHE A N 1
ATOM 709 C CA . PHE A 1 93 ? 12.100 9.378 -16.276 1.00 95.19 93 PHE A CA 1
ATOM 710 C C . PHE A 1 93 ? 11.772 10.339 -15.130 1.00 95.19 93 PHE A C 1
ATOM 712 O O . PHE A 1 93 ? 11.595 9.880 -14.003 1.00 95.19 93 PHE A O 1
ATOM 719 N N . MET A 1 94 ? 11.624 11.643 -15.400 1.00 96.25 94 MET A N 1
ATOM 720 C CA . MET A 1 94 ? 11.133 12.593 -14.395 1.00 96.25 94 MET A CA 1
ATOM 721 C C . MET A 1 94 ? 9.707 12.240 -13.959 1.00 96.25 94 MET A C 1
ATOM 723 O O . MET A 1 94 ? 9.426 12.238 -12.767 1.00 96.25 94 MET A O 1
ATOM 727 N N . MET A 1 95 ? 8.832 11.873 -14.900 1.00 95.38 95 MET A N 1
ATOM 728 C CA . MET A 1 95 ? 7.481 11.392 -14.598 1.00 95.38 95 MET A CA 1
ATOM 729 C C . MET A 1 95 ? 7.508 10.121 -13.734 1.00 95.38 95 MET A C 1
ATOM 731 O O . MET A 1 95 ? 6.781 10.046 -12.749 1.00 95.38 95 MET A O 1
ATOM 735 N N . LEU A 1 96 ? 8.342 9.123 -14.060 1.00 94.00 96 LEU A N 1
ATOM 736 C CA . LEU A 1 96 ? 8.464 7.914 -13.228 1.00 94.00 96 LEU A CA 1
ATOM 737 C C . LEU A 1 96 ? 8.950 8.241 -11.809 1.00 94.00 96 LEU A C 1
ATOM 739 O O . LEU A 1 96 ? 8.458 7.665 -10.838 1.00 94.00 96 LEU A O 1
ATOM 743 N N . LEU A 1 97 ? 9.888 9.182 -11.688 1.00 95.00 97 LEU A N 1
ATOM 744 C CA . LEU A 1 97 ? 10.411 9.633 -10.404 1.00 95.00 97 LEU A CA 1
ATOM 745 C C . LEU A 1 97 ? 9.327 10.332 -9.574 1.00 95.00 97 LEU A C 1
ATOM 747 O O . LEU A 1 97 ? 9.163 9.992 -8.405 1.00 95.00 97 LEU A O 1
ATOM 751 N N . THR A 1 98 ? 8.549 11.251 -10.153 1.00 94.94 98 THR A N 1
ATOM 752 C CA . THR A 1 98 ? 7.478 11.940 -9.412 1.00 94.94 98 THR A CA 1
ATOM 753 C C . THR A 1 98 ? 6.356 10.986 -9.000 1.00 94.94 98 THR A C 1
ATOM 755 O O . THR A 1 98 ? 5.911 11.046 -7.857 1.00 94.94 98 THR A O 1
ATOM 758 N N . LEU A 1 99 ? 5.968 10.036 -9.864 1.00 93.31 99 LEU A N 1
ATOM 759 C CA . LEU A 1 99 ? 4.980 8.997 -9.532 1.00 93.31 99 LEU A CA 1
ATOM 760 C C . LEU A 1 99 ? 5.405 8.141 -8.324 1.00 93.31 99 LEU A C 1
ATOM 762 O O . LEU A 1 99 ? 4.585 7.821 -7.456 1.00 93.31 99 LEU A O 1
ATOM 766 N N . GLY A 1 100 ? 6.688 7.773 -8.257 1.00 93.56 100 GLY A N 1
ATOM 767 C CA . GLY A 1 100 ? 7.242 6.994 -7.149 1.00 93.56 100 GLY A CA 1
ATOM 768 C C . GLY A 1 100 ? 7.415 7.799 -5.856 1.00 93.56 100 GLY A C 1
ATOM 769 O O . GLY A 1 100 ? 7.163 7.270 -4.768 1.00 93.56 100 GLY A O 1
ATOM 770 N N . LEU A 1 101 ? 7.819 9.071 -5.958 1.00 94.81 101 LEU A N 1
ATOM 771 C CA . LEU A 1 101 ? 8.055 9.937 -4.799 1.00 94.81 101 LEU A CA 1
ATOM 772 C C . LEU A 1 101 ? 6.772 10.228 -4.017 1.00 94.81 101 LEU A C 1
ATOM 774 O O . LEU A 1 101 ? 6.746 9.989 -2.810 1.00 94.81 101 LEU A O 1
ATOM 778 N N . ASP A 1 102 ? 5.706 10.665 -4.689 1.00 92.12 102 ASP A N 1
ATOM 779 C CA . ASP A 1 102 ? 4.453 11.034 -4.015 1.00 92.12 102 ASP A CA 1
ATOM 780 C C . ASP A 1 102 ? 3.835 9.832 -3.281 1.00 92.12 102 ASP A C 1
ATOM 782 O O . ASP A 1 102 ? 3.397 9.934 -2.132 1.00 92.12 102 ASP A O 1
ATOM 786 N N . SER A 1 103 ? 3.892 8.652 -3.906 1.00 94.00 103 SER A N 1
ATOM 787 C CA . SER A 1 103 ? 3.433 7.394 -3.303 1.00 94.00 103 SER A CA 1
ATOM 788 C C . SER A 1 103 ? 4.255 7.017 -2.060 1.00 94.00 103 SER A C 1
ATOM 790 O O . SER A 1 103 ? 3.704 6.601 -1.038 1.00 94.00 103 SER A O 1
ATOM 792 N N . SER A 1 104 ? 5.578 7.200 -2.120 1.00 95.44 104 SER A N 1
ATOM 793 C CA . SER A 1 104 ? 6.490 6.897 -1.006 1.00 95.44 104 SER A CA 1
ATOM 794 C C . SER A 1 104 ? 6.311 7.857 0.172 1.00 95.44 104 SER A C 1
ATOM 796 O O . SER A 1 104 ? 6.418 7.437 1.330 1.00 95.44 104 SER A O 1
ATOM 798 N N . PHE A 1 105 ? 6.000 9.128 -0.104 1.00 93.56 105 PHE A N 1
ATOM 799 C CA . PHE A 1 105 ? 5.652 10.104 0.927 1.00 93.56 105 PHE A CA 1
ATOM 800 C C . PHE A 1 105 ? 4.382 9.700 1.666 1.00 93.56 105 PHE A C 1
ATOM 802 O O . PHE A 1 105 ? 4.398 9.681 2.893 1.00 93.56 105 PHE A O 1
ATOM 809 N N . GLY A 1 106 ? 3.328 9.287 0.955 1.00 93.56 106 GLY A N 1
ATOM 810 C CA . GLY A 1 106 ? 2.097 8.804 1.586 1.00 93.56 106 GLY A CA 1
ATOM 811 C C . GLY A 1 106 ? 2.329 7.607 2.517 1.00 93.56 106 GLY A C 1
ATOM 812 O O . GLY A 1 106 ? 1.859 7.605 3.655 1.00 93.56 106 GLY A O 1
ATOM 813 N N . GLY A 1 107 ? 3.106 6.613 2.071 1.00 93.94 107 GLY A N 1
ATOM 814 C CA . GLY A 1 107 ? 3.423 5.432 2.883 1.00 93.94 107 GLY A CA 1
ATOM 815 C C . GLY A 1 107 ? 4.269 5.748 4.122 1.00 93.94 107 GLY A C 1
ATOM 816 O O . GLY A 1 107 ? 3.988 5.248 5.211 1.00 93.94 107 GLY A O 1
ATOM 817 N N . SER A 1 108 ? 5.280 6.607 3.976 1.00 95.69 108 SER A N 1
ATOM 818 C CA . SER A 1 108 ? 6.135 7.013 5.100 1.00 95.69 108 SER A CA 1
ATOM 819 C C . SER A 1 108 ? 5.378 7.891 6.096 1.00 95.69 108 SER A C 1
ATOM 821 O O . SER A 1 108 ? 5.504 7.696 7.304 1.00 95.69 108 SER A O 1
ATOM 823 N N . GLU A 1 109 ? 4.554 8.822 5.605 1.00 95.44 109 GLU A N 1
ATOM 824 C CA . GLU A 1 109 ? 3.733 9.689 6.449 1.00 95.44 109 GLU A CA 1
ATOM 825 C C . GLU A 1 109 ? 2.738 8.869 7.272 1.00 95.44 109 GLU A C 1
ATOM 827 O O . GLU A 1 109 ? 2.610 9.124 8.461 1.00 95.44 109 GLU A O 1
ATOM 832 N N . ALA A 1 110 ? 2.131 7.815 6.713 1.00 95.69 110 ALA A N 1
ATOM 833 C CA . ALA A 1 110 ? 1.251 6.926 7.476 1.00 95.69 110 ALA A CA 1
ATOM 834 C C . ALA A 1 110 ? 1.943 6.328 8.719 1.00 95.69 110 ALA A C 1
ATOM 836 O O . ALA A 1 110 ? 1.350 6.282 9.796 1.00 95.69 110 ALA A O 1
ATOM 837 N N . ILE A 1 111 ? 3.213 5.924 8.597 1.00 95.88 111 ILE A N 1
ATOM 838 C CA . ILE A 1 111 ? 4.009 5.399 9.719 1.00 95.88 111 ILE A CA 1
ATOM 839 C C . ILE A 1 111 ? 4.347 6.515 10.712 1.00 95.88 111 ILE A C 1
ATOM 841 O O . ILE A 1 111 ? 4.195 6.337 11.922 1.00 95.88 111 ILE A O 1
ATOM 845 N N . ILE A 1 112 ? 4.801 7.666 10.208 1.00 95.31 112 ILE A N 1
ATOM 846 C CA . ILE A 1 112 ? 5.198 8.813 11.032 1.00 95.31 112 ILE A CA 1
ATOM 847 C C . ILE A 1 112 ? 4.006 9.328 11.839 1.00 95.31 112 ILE A C 1
ATOM 849 O O . ILE A 1 112 ? 4.142 9.547 13.043 1.00 95.31 112 ILE A O 1
ATOM 853 N N . THR A 1 113 ? 2.845 9.500 11.208 1.00 94.75 113 THR A N 1
ATOM 854 C CA . THR A 1 113 ? 1.615 9.949 11.863 1.00 94.75 113 THR A CA 1
ATOM 855 C C . THR A 1 113 ? 1.153 8.933 12.900 1.00 94.75 113 THR A C 1
ATOM 857 O O . THR A 1 113 ? 0.985 9.312 14.055 1.00 94.75 113 THR A O 1
ATOM 860 N N . ALA A 1 114 ? 1.046 7.645 12.544 1.00 94.88 114 ALA A N 1
ATOM 861 C CA . ALA A 1 114 ? 0.586 6.609 13.473 1.00 94.88 114 ALA A CA 1
ATOM 862 C C . ALA A 1 114 ? 1.450 6.535 14.745 1.00 94.88 114 ALA A C 1
ATOM 864 O O . ALA A 1 114 ? 0.928 6.502 15.856 1.00 94.88 114 ALA A O 1
ATOM 865 N N . LEU A 1 115 ? 2.778 6.570 14.600 1.00 94.81 115 LEU A N 1
ATOM 866 C CA . LEU A 1 115 ? 3.691 6.529 15.746 1.00 94.81 115 LEU A CA 1
ATOM 867 C C . LEU A 1 115 ? 3.732 7.843 16.535 1.00 94.81 115 LEU A C 1
ATOM 869 O O . LEU A 1 115 ? 3.968 7.819 17.741 1.00 94.81 115 LEU A O 1
ATOM 873 N N . SER A 1 116 ? 3.503 8.983 15.881 1.00 93.44 116 SER A N 1
ATOM 874 C CA . SER A 1 116 ? 3.416 10.281 16.561 1.00 93.44 116 SER A CA 1
ATOM 875 C C . SER A 1 116 ? 2.128 10.424 17.374 1.00 93.44 116 SER A C 1
ATOM 877 O O . SER A 1 116 ? 2.139 11.085 18.412 1.00 93.44 116 SER A O 1
ATOM 879 N N . ASP A 1 117 ? 1.029 9.826 16.916 1.00 93.56 117 ASP A N 1
ATOM 880 C CA . ASP A 1 117 ? -0.246 9.845 17.635 1.00 93.56 117 ASP A CA 1
ATOM 881 C C . ASP A 1 117 ? -0.224 8.918 18.858 1.00 93.56 117 ASP A C 1
ATOM 883 O O . ASP A 1 117 ? -0.785 9.278 19.893 1.00 93.56 117 ASP A O 1
ATOM 887 N N . GLU A 1 118 ? 0.486 7.788 18.776 1.00 93.56 118 GLU A N 1
ATOM 888 C CA . GLU A 1 118 ? 0.651 6.848 19.894 1.00 93.56 118 GLU A CA 1
ATOM 889 C C . GLU A 1 118 ? 1.701 7.324 20.917 1.00 93.56 118 GLU A C 1
ATOM 891 O O . GLU A 1 118 ? 1.482 7.270 22.126 1.00 93.56 118 GLU A O 1
ATOM 896 N N . TYR A 1 119 ? 2.850 7.837 20.454 1.00 93.38 119 TYR A N 1
ATOM 897 C CA . TYR A 1 119 ? 3.980 8.185 21.319 1.00 93.38 119 TYR A CA 1
ATOM 898 C C . TYR A 1 119 ? 4.307 9.684 21.286 1.00 93.38 119 TYR A C 1
ATOM 900 O O . TYR A 1 119 ? 4.941 10.199 20.360 1.00 93.38 119 TYR A O 1
ATOM 908 N N . ALA A 1 120 ? 4.006 10.385 22.385 1.00 91.38 120 ALA A N 1
ATOM 909 C CA . ALA A 1 120 ? 4.273 11.821 22.528 1.00 91.38 120 ALA A CA 1
ATOM 910 C C . ALA A 1 120 ? 5.759 12.205 22.348 1.00 91.38 120 ALA A C 1
ATOM 912 O O . ALA A 1 120 ? 6.068 13.303 21.884 1.00 91.38 120 ALA A O 1
ATOM 913 N N . ILE A 1 121 ? 6.693 11.302 22.678 1.00 93.31 121 ILE A N 1
ATOM 914 C CA . ILE A 1 121 ? 8.139 11.521 22.491 1.00 93.31 121 ILE A CA 1
ATOM 915 C C . ILE A 1 121 ? 8.478 11.680 21.003 1.00 93.31 121 ILE A C 1
ATOM 917 O O . ILE A 1 121 ? 9.235 12.588 20.651 1.00 93.31 121 ILE A O 1
ATOM 921 N N . ILE A 1 122 ? 7.893 10.830 20.148 1.00 92.19 122 ILE A N 1
ATOM 922 C CA . ILE A 1 122 ? 8.079 10.857 18.692 1.00 92.19 122 ILE A CA 1
ATOM 923 C C . ILE A 1 122 ? 7.459 12.128 18.121 1.00 92.19 122 ILE A C 1
ATOM 925 O O . ILE A 1 122 ? 8.111 12.832 17.356 1.00 92.19 122 ILE A O 1
ATOM 929 N N . LYS A 1 123 ? 6.249 12.482 18.568 1.00 90.38 123 LYS A N 1
ATOM 930 C CA . LYS A 1 123 ? 5.578 13.726 18.170 1.00 90.38 123 LYS A CA 1
ATOM 931 C C . LYS A 1 123 ? 6.418 14.971 18.455 1.00 90.38 123 LYS A C 1
ATOM 933 O O . LYS A 1 123 ? 6.534 15.843 17.597 1.00 90.38 123 LYS A O 1
ATOM 938 N N . ASN A 1 124 ? 7.015 15.046 19.645 1.00 93.25 124 ASN A N 1
ATOM 939 C CA . ASN A 1 124 ? 7.825 16.192 20.063 1.00 93.25 124 ASN A CA 1
ATOM 940 C C . ASN A 1 124 ? 9.173 16.271 19.326 1.00 93.25 124 ASN A C 1
ATOM 942 O O . ASN A 1 124 ? 9.705 17.362 19.153 1.00 93.25 124 ASN A O 1
ATOM 946 N N . HIS A 1 125 ? 9.711 15.134 18.874 1.00 94.62 125 HIS A N 1
ATOM 947 C CA . HIS A 1 125 ? 11.004 15.040 18.186 1.00 94.62 125 HIS A CA 1
ATOM 948 C C . HIS A 1 125 ? 10.861 14.453 16.776 1.00 94.62 125 HIS A C 1
ATOM 950 O O . HIS A 1 125 ? 11.677 13.633 16.343 1.00 94.62 125 HIS A O 1
ATOM 956 N N . ARG A 1 126 ? 9.821 14.877 16.049 1.00 93.38 126 ARG A N 1
ATOM 957 C CA . ARG A 1 126 ? 9.447 14.308 14.747 1.00 93.38 126 ARG A CA 1
ATOM 958 C C . ARG A 1 126 ? 10.600 14.317 13.743 1.00 93.38 126 ARG A C 1
ATOM 960 O O . ARG A 1 126 ? 10.829 13.314 13.079 1.00 93.38 126 ARG A O 1
ATOM 967 N N . GLU A 1 127 ? 11.352 15.411 13.652 1.00 95.25 127 GLU A N 1
ATOM 968 C CA . GLU A 1 127 ? 12.476 15.542 12.709 1.00 95.25 127 GLU A CA 1
ATOM 969 C C . GLU A 1 127 ? 13.580 14.507 12.967 1.00 95.25 127 GLU A C 1
ATOM 971 O O . GLU A 1 127 ? 14.075 13.872 12.035 1.00 95.25 127 GLU A O 1
ATOM 976 N N . ILE A 1 128 ? 13.915 14.281 14.242 1.00 96.25 128 ILE A N 1
ATOM 977 C CA . ILE A 1 128 ? 14.907 13.280 14.652 1.00 96.25 128 ILE A CA 1
ATOM 978 C C . ILE A 1 128 ? 14.394 11.878 14.316 1.00 96.25 128 ILE A C 1
ATOM 980 O O . ILE A 1 128 ? 15.135 11.070 13.757 1.00 96.25 128 ILE A O 1
ATOM 984 N N . PHE A 1 129 ? 13.120 11.597 14.607 1.00 96.25 129 PHE A N 1
ATOM 985 C CA . PHE A 1 129 ? 12.502 10.313 14.284 1.00 96.25 129 PHE A CA 1
ATOM 986 C C . PHE A 1 129 ? 12.531 10.021 12.778 1.00 96.25 129 PHE A C 1
ATOM 988 O O . PHE A 1 129 ? 12.948 8.936 12.379 1.00 96.25 129 PHE A O 1
ATOM 995 N N . VAL A 1 130 ? 12.162 10.993 11.939 1.00 96.88 130 VAL A N 1
ATOM 996 C CA . VAL A 1 130 ? 12.203 10.849 10.475 1.00 96.88 130 VAL A CA 1
ATOM 997 C C . VAL A 1 130 ? 13.633 10.607 9.985 1.00 96.88 130 VAL A C 1
ATOM 999 O O . VAL A 1 130 ? 13.854 9.715 9.166 1.00 96.88 130 VAL A O 1
ATOM 1002 N N . GLY A 1 131 ? 14.617 11.335 10.525 1.00 97.50 131 GLY A N 1
ATOM 1003 C CA . GLY A 1 131 ? 16.031 11.118 10.210 1.00 97.50 131 GLY A CA 1
ATOM 1004 C C . GLY A 1 131 ? 16.499 9.695 10.533 1.00 97.50 131 GLY A C 1
ATOM 1005 O O . GLY A 1 131 ? 17.169 9.060 9.715 1.00 97.50 131 GLY A O 1
ATOM 1006 N N . ILE A 1 132 ? 16.098 9.158 11.688 1.00 96.94 132 ILE A N 1
ATOM 1007 C CA . ILE A 1 132 ? 16.393 7.773 12.089 1.00 96.94 132 ILE A CA 1
ATOM 1008 C C . ILE A 1 132 ? 15.682 6.774 11.169 1.00 96.94 132 ILE A C 1
ATOM 1010 O O . ILE A 1 132 ? 16.313 5.831 10.692 1.00 96.94 132 ILE A O 1
ATOM 1014 N N . LEU A 1 133 ? 14.395 6.986 10.885 1.00 96.44 133 LEU A N 1
ATOM 1015 C CA . LEU A 1 133 ? 13.581 6.098 10.055 1.00 96.44 133 LEU A CA 1
ATOM 1016 C C . LEU A 1 133 ? 14.151 5.965 8.637 1.00 96.44 133 LEU A C 1
ATOM 1018 O O . LEU A 1 133 ? 14.321 4.853 8.142 1.00 96.44 133 LEU A O 1
ATOM 1022 N N . PHE A 1 134 ? 14.510 7.077 7.995 1.00 97.56 134 PHE A N 1
ATOM 1023 C CA . PHE A 1 134 ? 15.089 7.045 6.650 1.00 97.56 134 PHE A CA 1
ATOM 1024 C C . PHE A 1 134 ? 16.530 6.546 6.628 1.00 97.56 134 PHE A C 1
ATOM 1026 O O . PHE A 1 134 ? 16.919 5.874 5.674 1.00 97.56 134 PHE A O 1
ATOM 1033 N N . THR A 1 135 ? 17.305 6.771 7.691 1.00 97.94 135 THR A N 1
ATOM 1034 C CA . THR A 1 135 ? 18.615 6.119 7.841 1.00 97.94 135 THR A CA 1
ATOM 1035 C C . THR A 1 135 ? 18.453 4.599 7.929 1.00 97.94 135 THR A C 1
ATOM 1037 O O . THR A 1 135 ? 19.187 3.856 7.278 1.00 97.94 135 THR A O 1
ATOM 1040 N N . PHE A 1 136 ? 17.454 4.122 8.675 1.00 97.06 136 PHE A N 1
ATOM 1041 C CA . PHE A 1 136 ? 17.119 2.703 8.751 1.00 97.06 136 PHE A CA 1
ATOM 1042 C C . PHE A 1 136 ? 16.672 2.142 7.391 1.00 97.06 136 PHE A C 1
ATOM 1044 O O . PHE A 1 136 ? 17.200 1.115 6.964 1.00 97.06 136 PHE A O 1
ATOM 1051 N N . TYR A 1 137 ? 15.783 2.831 6.664 1.00 96.44 137 TYR A N 1
ATOM 1052 C CA . TYR A 1 137 ? 15.385 2.434 5.305 1.00 96.44 137 TYR A CA 1
ATOM 1053 C C . TYR A 1 137 ? 16.564 2.381 4.344 1.00 96.44 137 TYR A C 1
ATOM 1055 O O . TYR A 1 137 ? 16.665 1.439 3.564 1.00 96.44 137 TYR A O 1
ATOM 1063 N N . PHE A 1 138 ? 17.477 3.349 4.417 1.00 97.00 138 PHE A N 1
ATOM 1064 C CA . PHE A 1 138 ? 18.668 3.368 3.581 1.00 97.00 138 PHE A CA 1
ATOM 1065 C C . PHE A 1 138 ? 19.546 2.138 3.834 1.00 97.00 138 PHE A C 1
ATOM 1067 O O . PHE A 1 138 ? 19.890 1.438 2.887 1.00 97.00 138 PHE A O 1
ATOM 1074 N N . ILE A 1 139 ? 19.847 1.824 5.101 1.00 97.56 139 ILE A N 1
ATOM 1075 C CA . ILE A 1 139 ? 20.687 0.672 5.472 1.00 97.56 139 ILE A CA 1
ATOM 1076 C C . ILE A 1 139 ? 20.037 -0.650 5.045 1.00 97.56 139 ILE A C 1
ATOM 1078 O O . ILE A 1 139 ? 20.696 -1.484 4.424 1.00 97.56 139 ILE A O 1
ATOM 1082 N N . ILE A 1 140 ? 18.747 -0.839 5.342 1.00 95.38 140 ILE A N 1
ATOM 1083 C CA . ILE A 1 140 ? 18.002 -2.054 4.968 1.00 95.38 140 ILE A CA 1
ATOM 1084 C C . ILE A 1 140 ? 17.753 -2.131 3.456 1.00 95.38 140 ILE A C 1
ATOM 1086 O O . ILE A 1 140 ? 17.593 -3.225 2.922 1.00 95.38 140 ILE A O 1
ATOM 1090 N N . GLY A 1 141 ? 17.757 -0.997 2.757 1.00 95.88 14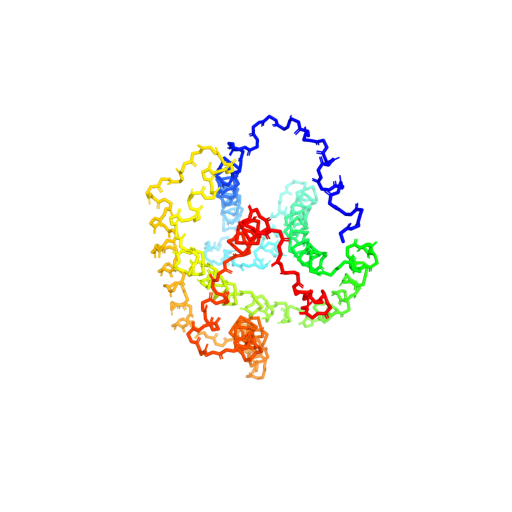1 GLY A N 1
ATOM 1091 C CA . GLY A 1 141 ? 17.611 -0.901 1.307 1.00 95.88 141 GLY A CA 1
ATOM 1092 C C . GLY A 1 141 ? 18.891 -1.194 0.520 1.00 95.88 141 GLY A C 1
ATOM 1093 O O . GLY A 1 141 ? 18.800 -1.518 -0.661 1.00 95.88 141 GLY A O 1
ATOM 1094 N N . LEU A 1 142 ? 20.078 -1.151 1.143 1.00 96.75 142 LEU A N 1
ATOM 1095 C CA . LEU A 1 142 ? 21.357 -1.424 0.465 1.00 96.75 142 LEU A CA 1
ATOM 1096 C C . LEU A 1 142 ? 21.409 -2.768 -0.293 1.00 96.75 142 LEU A C 1
ATOM 1098 O O . LEU A 1 142 ? 21.937 -2.775 -1.407 1.00 96.75 142 LEU A O 1
ATOM 1102 N N . PRO A 1 143 ? 20.863 -3.895 0.217 1.00 96.06 143 PRO A N 1
ATOM 1103 C CA . PRO A 1 143 ? 20.785 -5.150 -0.532 1.00 96.06 143 PRO A CA 1
ATOM 1104 C C . PRO A 1 143 ? 20.071 -5.014 -1.885 1.00 96.06 143 PRO A C 1
ATOM 1106 O O . PRO A 1 143 ? 20.495 -5.637 -2.861 1.00 96.06 143 PRO A O 1
ATOM 1109 N N . SER A 1 144 ? 19.050 -4.158 -1.979 1.00 95.31 144 SER A N 1
ATOM 1110 C CA . SER A 1 144 ? 18.314 -3.875 -3.220 1.00 95.31 144 SER A CA 1
ATOM 1111 C C . SER A 1 144 ? 19.148 -3.108 -4.254 1.00 95.31 144 SER A C 1
ATOM 1113 O O . SER A 1 144 ? 18.812 -3.125 -5.434 1.00 95.31 144 SER A O 1
ATOM 1115 N N . CYS A 1 145 ? 20.255 -2.483 -3.841 1.00 96.62 145 CYS A N 1
ATOM 1116 C CA . CYS A 1 145 ? 21.198 -1.776 -4.717 1.00 96.62 145 CYS A CA 1
ATOM 1117 C C . CYS A 1 145 ? 22.389 -2.647 -5.159 1.00 96.62 145 CYS A C 1
ATOM 1119 O O . CYS A 1 145 ? 23.282 -2.170 -5.859 1.00 96.62 145 CYS A O 1
ATOM 1121 N N . THR A 1 146 ? 22.450 -3.911 -4.733 1.00 96.75 146 THR A N 1
ATOM 1122 C CA . THR A 1 146 ? 23.513 -4.841 -5.147 1.00 96.75 146 THR A CA 1
ATOM 1123 C C . THR A 1 146 ? 23.269 -5.381 -6.561 1.00 96.75 146 THR A C 1
ATOM 1125 O O . THR A 1 146 ? 22.193 -5.210 -7.129 1.00 96.75 146 THR A O 1
ATOM 1128 N N . GLN A 1 147 ? 24.241 -6.101 -7.136 1.00 94.56 147 GLN A N 1
ATOM 1129 C CA . GLN A 1 147 ? 24.087 -6.748 -8.452 1.00 94.56 147 GLN A CA 1
ATOM 1130 C C . GLN A 1 147 ? 22.898 -7.728 -8.507 1.00 94.56 147 GLN A C 1
ATOM 1132 O O . GLN A 1 147 ? 22.271 -7.878 -9.549 1.00 94.56 147 GLN A O 1
ATOM 1137 N N . GLY A 1 148 ? 22.567 -8.368 -7.379 1.00 92.31 148 GLY A N 1
ATOM 1138 C CA . GLY A 1 148 ? 21.389 -9.230 -7.227 1.00 92.31 148 GLY A CA 1
ATOM 1139 C C . GLY A 1 148 ? 20.143 -8.500 -6.716 1.00 92.31 148 GLY A C 1
ATOM 1140 O O . GLY A 1 148 ? 19.165 -9.149 -6.355 1.00 92.31 148 GLY A O 1
ATOM 1141 N N . GLY A 1 149 ? 20.167 -7.167 -6.653 1.00 94.25 149 GLY A N 1
ATOM 1142 C CA . GLY A 1 149 ? 19.139 -6.346 -6.018 1.00 94.25 149 GLY A CA 1
ATOM 1143 C C . GLY A 1 149 ? 17.747 -6.511 -6.621 1.00 94.25 149 GLY A C 1
ATOM 1144 O O . GLY A 1 149 ? 16.764 -6.530 -5.884 1.00 94.25 149 GLY A O 1
ATOM 1145 N N . SER A 1 150 ? 17.654 -6.755 -7.934 1.00 90.94 150 SER A N 1
ATOM 1146 C CA . SER A 1 150 ? 16.378 -7.063 -8.598 1.00 90.94 150 SER A CA 1
ATOM 1147 C C . SER A 1 150 ? 15.671 -8.267 -7.962 1.00 90.94 150 SER A C 1
ATOM 1149 O O . SER A 1 150 ? 14.461 -8.221 -7.750 1.00 90.94 150 SER A O 1
ATOM 1151 N N . TYR A 1 151 ? 16.411 -9.303 -7.544 1.00 92.25 151 TYR A N 1
ATOM 1152 C CA . TYR A 1 151 ? 15.807 -10.457 -6.879 1.00 92.25 151 TYR A CA 1
ATOM 1153 C C . TYR A 1 151 ? 15.236 -10.116 -5.500 1.00 92.25 151 TYR A C 1
ATOM 1155 O O . TYR A 1 151 ? 14.207 -10.674 -5.112 1.00 92.25 151 TYR A O 1
ATOM 1163 N N . VAL A 1 152 ? 15.893 -9.211 -4.766 1.00 94.06 152 VAL A N 1
ATOM 1164 C CA . VAL A 1 152 ? 15.430 -8.718 -3.460 1.00 94.06 152 VAL A CA 1
ATOM 1165 C C . VAL A 1 152 ? 14.160 -7.891 -3.637 1.00 94.06 152 VAL A C 1
ATOM 1167 O O . VAL A 1 152 ? 13.174 -8.134 -2.945 1.00 94.06 152 VAL A O 1
ATOM 1170 N N . VAL A 1 153 ? 14.155 -6.970 -4.606 1.00 92.81 153 VAL A N 1
ATOM 1171 C CA . VAL A 1 153 ? 12.988 -6.138 -4.926 1.00 92.81 153 VAL A CA 1
ATOM 1172 C C . VAL A 1 153 ? 11.801 -7.007 -5.332 1.00 92.81 153 VAL A C 1
ATOM 1174 O O . VAL A 1 153 ? 10.730 -6.843 -4.766 1.00 92.81 153 VAL A O 1
ATOM 1177 N N . ASN A 1 154 ? 11.994 -7.992 -6.213 1.00 91.38 154 ASN A N 1
ATOM 1178 C CA . ASN A 1 154 ? 10.922 -8.895 -6.644 1.00 91.38 154 ASN A CA 1
ATOM 1179 C C . ASN A 1 154 ? 10.377 -9.767 -5.499 1.00 91.38 154 ASN A C 1
ATOM 1181 O O . ASN A 1 154 ? 9.178 -10.042 -5.438 1.00 91.38 154 ASN A O 1
ATOM 1185 N N . LEU A 1 155 ? 11.237 -10.196 -4.564 1.00 92.94 155 LEU A N 1
ATOM 1186 C CA . LEU A 1 155 ? 10.797 -10.928 -3.374 1.00 92.94 155 LEU A CA 1
ATOM 1187 C C . LEU A 1 155 ? 9.900 -10.052 -2.489 1.00 92.94 155 LEU A C 1
ATOM 1189 O O . LEU A 1 155 ? 8.837 -10.500 -2.054 1.00 92.94 155 LEU A O 1
ATOM 1193 N N . MET A 1 156 ? 10.324 -8.812 -2.239 1.00 92.81 156 MET A N 1
ATOM 1194 C CA . MET A 1 156 ? 9.569 -7.859 -1.427 1.00 92.81 156 MET A CA 1
ATOM 1195 C C . MET A 1 156 ? 8.273 -7.429 -2.118 1.00 92.81 156 MET A C 1
ATOM 1197 O O . MET A 1 156 ? 7.231 -7.431 -1.473 1.00 92.81 156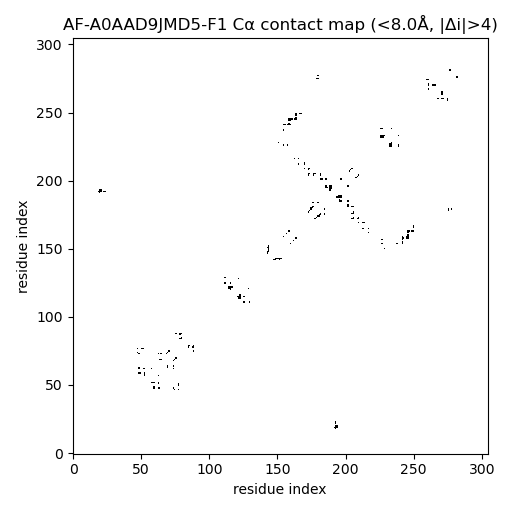 MET A O 1
ATOM 1201 N N . ASP A 1 157 ? 8.300 -7.150 -3.419 1.00 90.75 157 ASP A N 1
ATOM 1202 C CA . ASP A 1 157 ? 7.118 -6.798 -4.213 1.00 90.75 157 ASP A CA 1
ATOM 1203 C C . ASP A 1 157 ? 6.040 -7.890 -4.131 1.00 90.75 157 ASP A C 1
ATOM 1205 O O . ASP A 1 157 ? 4.871 -7.619 -3.848 1.00 90.75 157 ASP A O 1
ATOM 1209 N N . LYS A 1 158 ? 6.448 -9.163 -4.241 1.00 89.50 158 LYS A N 1
ATOM 1210 C CA . LYS A 1 158 ? 5.508 -10.285 -4.168 1.00 89.50 158 LYS A CA 1
ATOM 1211 C C . LYS A 1 158 ? 4.903 -10.487 -2.777 1.00 89.50 158 LYS A C 1
ATOM 1213 O O . LYS A 1 158 ? 3.711 -10.787 -2.675 1.00 89.50 158 LYS A O 1
ATOM 1218 N N . TYR A 1 159 ? 5.718 -10.414 -1.723 1.00 91.75 159 TYR A N 1
ATOM 1219 C CA . TYR A 1 159 ? 5.335 -10.898 -0.392 1.00 91.75 159 TYR A CA 1
ATOM 1220 C C . TYR A 1 159 ? 5.069 -9.806 0.651 1.00 91.75 159 TYR A C 1
ATOM 1222 O O . TYR A 1 159 ? 4.350 -10.078 1.609 1.00 91.75 159 TYR A O 1
ATOM 1230 N N . ALA A 1 160 ? 5.602 -8.590 0.507 1.00 90.88 160 ALA A N 1
ATOM 1231 C CA . ALA A 1 160 ? 5.509 -7.578 1.561 1.00 90.88 160 ALA A CA 1
ATOM 1232 C C . ALA A 1 160 ? 4.069 -7.090 1.777 1.00 90.88 160 ALA A C 1
ATOM 1234 O O . ALA A 1 160 ? 3.560 -7.140 2.898 1.00 90.88 160 ALA A O 1
ATOM 1235 N N . ALA A 1 161 ? 3.398 -6.654 0.706 1.00 86.75 161 ALA A N 1
ATOM 1236 C CA . ALA A 1 161 ? 2.086 -6.014 0.808 1.00 86.75 161 ALA A CA 1
ATOM 1237 C C . ALA A 1 161 ? 0.928 -6.852 0.247 1.00 86.75 161 ALA A C 1
ATOM 1239 O O . ALA A 1 161 ? -0.173 -6.749 0.775 1.00 86.75 161 ALA A O 1
ATOM 1240 N N . GLY A 1 162 ? 1.150 -7.693 -0.772 1.00 86.56 162 GLY A N 1
ATOM 1241 C CA . GLY A 1 162 ? 0.076 -8.303 -1.574 1.00 86.56 162 GLY A CA 1
ATOM 1242 C C . GLY A 1 162 ? -1.042 -8.980 -0.767 1.00 86.56 162 GLY A C 1
ATOM 1243 O O . GLY A 1 162 ? -2.176 -8.509 -0.753 1.00 86.56 162 GLY A O 1
ATOM 1244 N N . TYR A 1 163 ? -0.739 -10.077 -0.070 1.00 89.19 163 TYR A N 1
ATOM 1245 C CA . TYR A 1 163 ? -1.736 -10.771 0.765 1.00 89.19 163 TYR A CA 1
ATOM 1246 C C . TYR A 1 163 ? -1.983 -10.067 2.104 1.00 89.19 163 TYR A C 1
ATOM 1248 O O . TYR A 1 163 ? -3.101 -10.085 2.620 1.00 89.19 163 TYR A O 1
ATOM 1256 N N . SER A 1 164 ? -0.946 -9.427 2.644 1.00 92.00 164 SER A N 1
ATOM 1257 C CA . SER A 1 164 ? -0.971 -8.709 3.917 1.00 92.00 164 SER A CA 1
ATOM 1258 C C . SER A 1 164 ? -2.034 -7.611 3.941 1.00 92.00 164 SER A C 1
ATOM 1260 O O . SER A 1 164 ? -2.862 -7.573 4.851 1.00 92.00 164 SER A O 1
ATOM 1262 N N . ILE A 1 165 ? -2.064 -6.756 2.911 1.00 93.56 165 ILE A N 1
ATOM 1263 C CA . ILE A 1 165 ? -3.000 -5.631 2.825 1.00 93.56 165 ILE A CA 1
ATOM 1264 C C . ILE A 1 165 ? -4.436 -6.110 2.618 1.00 93.56 165 ILE A C 1
ATOM 1266 O O . ILE A 1 165 ? -5.353 -5.574 3.231 1.00 93.56 165 ILE A O 1
ATOM 1270 N N . LEU A 1 166 ? -4.643 -7.165 1.822 1.00 93.88 166 LEU A N 1
ATOM 1271 C CA . LEU A 1 166 ? -5.971 -7.743 1.616 1.00 93.88 166 LEU A CA 1
ATOM 1272 C C . LEU A 1 166 ? -6.549 -8.266 2.934 1.00 93.88 166 LEU A C 1
ATOM 1274 O O . LEU A 1 166 ? -7.710 -8.000 3.243 1.00 93.88 166 LEU A O 1
ATOM 1278 N N . MET A 1 167 ? -5.738 -8.960 3.738 1.00 93.25 167 MET A N 1
ATOM 1279 C CA . MET A 1 167 ? -6.175 -9.456 5.042 1.00 93.25 167 MET A CA 1
ATOM 1280 C C . MET A 1 167 ? -6.419 -8.317 6.043 1.00 93.25 167 MET A C 1
ATOM 1282 O O . MET A 1 167 ? -7.403 -8.356 6.782 1.00 93.25 167 MET A O 1
ATOM 1286 N N . ALA A 1 168 ? -5.565 -7.288 6.049 1.00 94.12 168 ALA A N 1
ATOM 1287 C CA . ALA A 1 168 ? -5.741 -6.110 6.896 1.00 94.12 168 ALA A CA 1
ATOM 1288 C C . ALA A 1 168 ? -7.057 -5.380 6.577 1.00 94.12 168 ALA A C 1
ATOM 1290 O O . ALA A 1 168 ? -7.899 -5.220 7.461 1.00 94.12 168 ALA A O 1
ATOM 1291 N N . VAL A 1 169 ? -7.301 -5.055 5.303 1.00 95.56 169 VAL A N 1
ATOM 1292 C CA . VAL A 1 169 ? -8.531 -4.376 4.859 1.00 95.56 169 VAL A CA 1
ATOM 1293 C C . VAL A 1 169 ? -9.767 -5.259 5.084 1.00 95.56 169 VAL A C 1
ATOM 1295 O O . VAL A 1 169 ? -10.839 -4.762 5.437 1.00 95.56 169 VAL A O 1
ATOM 1298 N N . PHE A 1 170 ? -9.649 -6.585 4.957 1.00 95.62 170 PHE A N 1
ATOM 1299 C CA . PHE A 1 170 ? -10.732 -7.494 5.336 1.00 95.62 170 PHE A CA 1
ATOM 1300 C C . PHE A 1 170 ? -11.115 -7.324 6.814 1.00 95.62 170 PHE A C 1
ATOM 1302 O O . PHE A 1 170 ? -12.288 -7.102 7.123 1.00 95.62 170 PHE A O 1
ATOM 1309 N N . PHE A 1 171 ? -10.145 -7.363 7.730 1.00 94.81 171 PHE A N 1
ATOM 1310 C CA . PHE A 1 171 ? -10.428 -7.163 9.150 1.00 94.81 171 PHE A CA 1
ATOM 1311 C C . PHE A 1 171 ? -10.942 -5.757 9.463 1.00 94.81 171 PHE A C 1
ATOM 1313 O O . PHE A 1 171 ? -11.863 -5.636 10.267 1.00 94.81 171 PHE A O 1
ATOM 1320 N N . GLU A 1 172 ? -10.436 -4.717 8.801 1.00 95.25 172 GLU A N 1
ATOM 1321 C CA . GLU A 1 172 ? -10.953 -3.351 8.939 1.00 95.25 172 GLU A CA 1
ATOM 1322 C C . GLU A 1 172 ? -12.428 -3.257 8.528 1.00 95.25 172 GLU A C 1
ATOM 1324 O O . GLU A 1 172 ? -13.253 -2.726 9.275 1.00 95.25 172 GLU A O 1
ATOM 1329 N N . THR A 1 173 ? -12.806 -3.828 7.379 1.00 95.50 173 THR A N 1
ATOM 1330 C CA . THR A 1 173 ? -14.206 -3.804 6.917 1.00 95.50 173 THR A CA 1
ATOM 1331 C C . THR A 1 173 ? -15.138 -4.563 7.862 1.00 95.50 173 THR A C 1
ATOM 1333 O O . THR A 1 173 ? -16.250 -4.095 8.133 1.00 95.50 173 THR A O 1
ATOM 1336 N N . VAL A 1 174 ? -14.688 -5.694 8.418 1.00 94.62 174 VAL A N 1
ATOM 1337 C CA . VAL A 1 174 ? -15.424 -6.452 9.441 1.00 94.62 174 VAL A CA 1
ATOM 1338 C C . VAL A 1 174 ? -15.531 -5.649 10.740 1.00 94.62 174 VAL A C 1
ATOM 1340 O O . VAL A 1 174 ? -16.625 -5.534 11.301 1.00 94.62 174 VAL A O 1
ATOM 1343 N N . ALA A 1 175 ? -14.436 -5.042 11.198 1.00 94.12 175 ALA A N 1
ATOM 1344 C CA . ALA A 1 175 ? -14.405 -4.239 12.412 1.00 94.12 175 ALA A CA 1
ATOM 1345 C C . ALA A 1 175 ? -15.355 -3.037 12.317 1.00 94.12 175 ALA A C 1
ATOM 1347 O O . ALA A 1 175 ? -16.194 -2.852 13.196 1.00 94.12 175 ALA A O 1
ATOM 1348 N N . VAL A 1 176 ? -15.313 -2.272 11.225 1.00 95.25 176 VAL A N 1
ATOM 1349 C CA . VAL A 1 176 ? -16.173 -1.093 11.038 1.00 95.25 176 VAL A CA 1
ATOM 1350 C C . VAL A 1 176 ? -17.637 -1.490 10.816 1.00 95.25 176 VAL A C 1
ATOM 1352 O O . VAL A 1 176 ? -18.544 -0.941 11.446 1.00 95.25 176 VAL A O 1
ATOM 1355 N N . SER A 1 177 ? -17.909 -2.460 9.940 1.00 94.12 177 SER A N 1
ATOM 1356 C CA . SER A 1 177 ? -19.288 -2.741 9.514 1.00 94.12 177 SER A CA 1
ATOM 1357 C C . SER A 1 177 ? -20.065 -3.639 10.475 1.00 94.12 177 SER A C 1
ATOM 1359 O O . SER A 1 177 ? -21.286 -3.474 10.596 1.00 94.12 177 SER A O 1
ATOM 1361 N N . TRP A 1 178 ? -19.386 -4.577 11.146 1.00 94.12 178 TRP A N 1
ATOM 1362 C CA . TRP A 1 178 ? -20.015 -5.603 11.985 1.00 94.12 178 TRP A CA 1
ATOM 1363 C C . TRP A 1 178 ? -19.754 -5.411 13.479 1.00 94.12 178 TRP A C 1
ATOM 1365 O O . TRP A 1 178 ? -20.710 -5.507 14.244 1.00 94.12 178 TRP A O 1
ATOM 1375 N N . LEU A 1 179 ? -18.513 -5.125 13.896 1.00 93.00 179 LEU A N 1
ATOM 1376 C CA . LEU A 1 179 ? -18.196 -4.935 15.322 1.00 93.00 179 LEU A CA 1
ATOM 1377 C C . LEU A 1 179 ? -18.633 -3.551 15.817 1.00 93.00 179 LEU A C 1
ATOM 1379 O O . LEU A 1 179 ? -19.427 -3.451 16.748 1.00 93.00 179 LEU A O 1
ATOM 1383 N N . TYR A 1 180 ? -18.169 -2.487 15.162 1.00 94.25 180 TYR A N 1
ATOM 1384 C CA . TYR A 1 180 ? -18.564 -1.110 15.466 1.00 94.25 180 TYR A CA 1
ATOM 1385 C C . TYR A 1 180 ? -20.005 -0.819 15.019 1.00 94.25 180 TYR A C 1
ATOM 1387 O O . TYR A 1 180 ? -20.776 -0.152 15.713 1.00 94.25 180 TYR A O 1
ATOM 1395 N N . GLY A 1 181 ? -20.386 -1.381 13.871 1.00 94.00 181 GLY A N 1
ATOM 1396 C CA . GLY A 1 181 ? -21.737 -1.357 13.335 1.00 94.00 181 GLY A CA 1
ATOM 1397 C C . GLY A 1 181 ? -21.940 -0.275 12.274 1.00 94.00 181 GLY A C 1
ATOM 1398 O O . GLY A 1 181 ? -21.841 0.924 12.532 1.00 94.00 181 GLY A O 1
ATOM 1399 N N . VAL A 1 182 ? -22.357 -0.705 11.080 1.00 94.31 182 VAL A N 1
ATOM 1400 C CA . VAL A 1 182 ? -22.553 0.171 9.908 1.00 94.31 182 VAL A CA 1
ATOM 1401 C C . VAL A 1 182 ? -23.514 1.343 10.146 1.00 94.31 182 VAL A C 1
ATOM 1403 O O . VAL A 1 182 ? -23.349 2.417 9.571 1.00 94.31 182 VAL A O 1
ATOM 1406 N N . ASN A 1 183 ? -24.535 1.165 10.991 1.00 93.44 183 ASN A N 1
ATOM 1407 C CA . ASN A 1 183 ? -25.492 2.234 11.272 1.00 93.44 183 ASN A CA 1
ATOM 1408 C C . ASN A 1 183 ? -24.849 3.346 12.095 1.00 93.44 183 ASN A C 1
ATOM 1410 O O . ASN A 1 183 ? -25.017 4.507 11.735 1.00 93.44 183 ASN A O 1
ATOM 1414 N N . ARG A 1 184 ? -24.075 2.974 13.119 1.00 92.62 184 ARG A N 1
ATOM 1415 C CA . ARG A 1 184 ? -23.330 3.900 13.967 1.00 92.62 184 ARG A CA 1
ATOM 1416 C C . ARG A 1 184 ? -22.292 4.664 13.154 1.00 92.62 184 ARG A C 1
ATOM 1418 O O . ARG A 1 184 ? -22.286 5.885 13.197 1.00 92.62 184 ARG A O 1
ATOM 1425 N N . PHE A 1 185 ? -21.526 3.961 12.320 1.00 93.62 185 PHE A N 1
ATOM 1426 C CA . PHE A 1 185 ? -20.583 4.592 11.395 1.00 93.62 185 PHE A CA 1
ATOM 1427 C C . PHE A 1 185 ? -21.270 5.587 10.444 1.00 93.62 185 PHE A C 1
ATOM 1429 O O . PHE A 1 185 ? -20.797 6.701 10.241 1.00 93.62 185 PHE A O 1
ATOM 1436 N N . ALA A 1 186 ? -22.445 5.239 9.912 1.00 92.69 186 ALA A N 1
ATOM 1437 C CA . ALA A 1 186 ? -23.224 6.156 9.083 1.00 92.69 186 ALA A CA 1
ATOM 1438 C C . ALA A 1 186 ? -23.761 7.376 9.861 1.00 92.69 186 ALA A C 1
ATOM 1440 O O . ALA A 1 186 ? -23.921 8.444 9.270 1.00 92.69 186 ALA A O 1
ATOM 1441 N N . ASP A 1 187 ? -24.055 7.230 11.155 1.00 92.25 187 ASP A N 1
ATOM 1442 C CA . ASP A 1 187 ? -24.457 8.339 12.026 1.00 92.25 187 ASP A CA 1
ATOM 1443 C C . ASP A 1 187 ? -23.263 9.246 12.374 1.00 92.25 187 ASP A C 1
ATOM 1445 O O . ASP A 1 187 ? -23.422 10.466 12.418 1.00 92.25 187 ASP A O 1
ATOM 1449 N N . ASP A 1 188 ? -22.060 8.684 12.521 1.00 90.44 188 ASP A N 1
ATOM 1450 C CA . ASP A 1 188 ? -20.821 9.454 12.671 1.00 90.44 188 ASP A CA 1
ATOM 1451 C C . ASP A 1 188 ? -20.516 10.269 11.407 1.00 90.44 188 ASP A C 1
ATOM 1453 O O . ASP A 1 188 ? -20.277 11.472 11.501 1.00 90.44 188 ASP A O 1
ATOM 1457 N N . ILE A 1 189 ? -20.637 9.666 10.217 1.00 88.81 189 ILE A N 1
ATOM 1458 C CA . ILE A 1 189 ? -20.491 10.398 8.949 1.00 88.81 189 ILE A CA 1
ATOM 1459 C C . ILE A 1 189 ? -21.550 11.496 8.836 1.00 88.81 189 ILE A C 1
ATOM 1461 O O . ILE A 1 189 ? -21.222 12.617 8.461 1.00 88.81 189 ILE A O 1
ATOM 1465 N N . LYS A 1 190 ? -22.806 11.232 9.224 1.00 87.44 190 LYS A N 1
ATOM 1466 C CA . LYS A 1 190 ? -23.852 12.266 9.244 1.00 87.44 190 LYS A CA 1
ATOM 1467 C C . LYS A 1 190 ? -23.476 13.442 10.150 1.00 87.44 190 LYS A C 1
ATOM 1469 O O . LYS A 1 190 ? -23.779 14.578 9.801 1.00 87.44 190 LYS A O 1
ATOM 1474 N N . ALA A 1 191 ? -22.830 13.189 11.286 1.00 86.81 191 ALA A N 1
ATOM 1475 C CA . ALA A 1 191 ? -22.385 14.243 12.193 1.00 86.81 191 ALA A CA 1
ATOM 1476 C C . ALA A 1 191 ? -21.220 15.077 11.626 1.00 86.81 191 ALA A C 1
ATOM 1478 O O . ALA A 1 191 ? -21.130 16.258 11.940 1.00 86.81 191 ALA A O 1
ATOM 1479 N N . MET A 1 192 ? -20.359 14.491 10.786 1.00 81.69 192 MET A N 1
ATOM 1480 C CA . MET A 1 192 ? -19.232 15.191 10.146 1.00 81.69 192 MET A CA 1
ATOM 1481 C C . MET A 1 192 ? -19.647 15.937 8.870 1.00 81.69 192 MET A C 1
ATOM 1483 O O . MET A 1 192 ? -19.239 17.070 8.639 1.00 81.69 192 MET A O 1
ATOM 1487 N N . VAL A 1 193 ? -20.458 15.282 8.036 1.00 82.44 193 VAL A N 1
ATOM 1488 C CA . VAL A 1 193 ? -20.767 15.664 6.649 1.00 82.44 193 VAL A CA 1
ATOM 1489 C C . VAL A 1 193 ? -22.165 16.296 6.510 1.00 82.44 193 VAL A C 1
ATOM 1491 O O . VAL A 1 193 ? -22.497 16.909 5.499 1.00 82.44 193 VAL A O 1
ATOM 1494 N N . GLY A 1 194 ? -23.011 16.188 7.535 1.00 82.75 194 GLY A N 1
ATOM 1495 C CA . GLY A 1 194 ? -24.371 16.739 7.556 1.00 82.75 194 GLY A CA 1
ATOM 1496 C C . GLY A 1 194 ? -25.431 15.835 6.914 1.00 82.75 194 GLY A C 1
ATOM 1497 O O . GLY A 1 194 ? -26.616 15.966 7.225 1.00 82.75 194 GLY A O 1
ATOM 1498 N N . PHE A 1 195 ? -25.039 14.860 6.088 1.00 84.31 195 PHE A N 1
ATOM 1499 C CA . PHE A 1 195 ? -25.946 13.873 5.495 1.00 84.31 195 PHE A CA 1
ATOM 1500 C C . PHE A 1 195 ? -25.508 12.434 5.778 1.00 84.31 195 PHE A C 1
ATOM 1502 O O 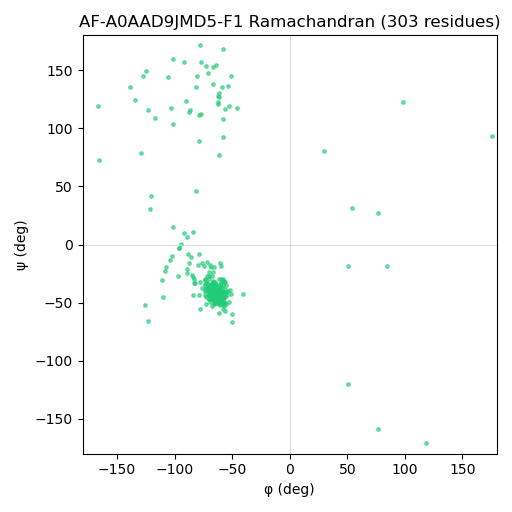. PHE A 1 195 ? -24.328 12.125 5.921 1.00 84.31 195 PHE A O 1
ATOM 1509 N N . ARG A 1 196 ? -26.484 11.524 5.871 1.00 87.25 196 ARG A N 1
ATOM 1510 C CA . ARG A 1 196 ? -26.220 10.101 6.117 1.00 87.25 196 ARG A CA 1
ATOM 1511 C C . ARG A 1 196 ? -25.840 9.407 4.804 1.00 87.25 196 ARG A C 1
ATOM 1513 O O . ARG A 1 196 ? -26.567 9.587 3.825 1.00 87.25 196 ARG A O 1
ATOM 1520 N N . PRO A 1 197 ? -24.800 8.552 4.780 1.00 89.31 197 PRO A N 1
ATOM 1521 C CA . PRO A 1 197 ? -24.501 7.722 3.619 1.00 89.31 197 PRO A CA 1
ATOM 1522 C C . PRO A 1 197 ? -25.714 6.904 3.165 1.00 89.31 197 PRO A C 1
ATOM 1524 O O . PRO A 1 197 ? -26.428 6.302 3.978 1.00 89.31 197 PRO A O 1
ATOM 1527 N N . GLY A 1 198 ? -25.931 6.870 1.849 1.00 89.94 198 GLY A N 1
ATOM 1528 C CA . GLY A 1 198 ? -27.016 6.115 1.226 1.00 89.94 198 GLY A CA 1
ATOM 1529 C C . GLY A 1 198 ? -26.972 4.614 1.537 1.00 89.94 198 GLY A C 1
ATOM 1530 O O . GLY A 1 198 ? -25.998 4.075 2.065 1.00 89.94 198 GLY A O 1
ATOM 1531 N N . ILE A 1 199 ? -28.054 3.906 1.200 1.00 92.31 199 ILE A N 1
ATOM 1532 C CA . ILE A 1 199 ? -28.138 2.445 1.387 1.00 92.31 199 ILE A CA 1
ATOM 1533 C C . ILE A 1 199 ? -27.051 1.729 0.577 1.00 92.31 199 ILE A C 1
ATOM 1535 O O . ILE A 1 199 ? -26.467 0.778 1.087 1.00 92.31 199 ILE A O 1
ATOM 1539 N N . TYR A 1 200 ? -26.737 2.232 -0.623 1.00 93.69 200 TYR A N 1
ATOM 1540 C CA . TYR A 1 200 ? -25.668 1.717 -1.479 1.00 93.69 200 TYR A CA 1
ATOM 1541 C C . TYR A 1 200 ? -24.342 1.567 -0.719 1.00 93.69 200 TYR A C 1
ATOM 1543 O O . TYR A 1 200 ? -23.870 0.450 -0.541 1.00 93.69 200 TYR A O 1
ATOM 1551 N N . TRP A 1 201 ? -23.804 2.658 -0.162 1.00 92.69 201 TRP A N 1
ATOM 1552 C CA . TRP A 1 201 ? -22.533 2.651 0.575 1.00 92.69 201 TRP A CA 1
ATOM 1553 C C . TRP A 1 201 ? -22.541 1.704 1.774 1.00 92.69 201 TRP A C 1
ATOM 1555 O O . TRP A 1 201 ? -21.595 0.952 1.988 1.00 92.69 201 TRP A O 1
ATOM 1565 N N . ARG A 1 202 ? -23.647 1.671 2.523 1.00 93.31 202 ARG A N 1
ATOM 1566 C CA . ARG A 1 202 ? -23.788 0.777 3.679 1.00 93.31 202 ARG A CA 1
ATOM 1567 C C . ARG A 1 202 ? -23.807 -0.700 3.281 1.00 93.31 202 ARG A C 1
ATOM 1569 O O . ARG A 1 202 ? -23.256 -1.529 4.001 1.00 93.31 202 ARG A O 1
ATOM 1576 N N . LEU A 1 203 ? -24.433 -1.033 2.152 1.00 94.75 203 LEU A N 1
ATOM 1577 C CA . LEU A 1 203 ? -24.457 -2.392 1.608 1.00 94.75 203 LEU A CA 1
ATOM 1578 C C . LEU A 1 203 ? -23.075 -2.772 1.055 1.00 94.75 203 LEU A C 1
ATOM 1580 O O . LEU A 1 203 ? -22.600 -3.882 1.308 1.00 94.75 203 LEU A O 1
ATOM 1584 N N . CYS A 1 204 ? -22.394 -1.820 0.408 1.00 95.50 204 CYS A N 1
ATOM 1585 C CA . CYS A 1 204 ? -21.023 -1.984 -0.052 1.00 95.50 204 CYS A CA 1
ATOM 1586 C C . CYS A 1 204 ? -20.077 -2.340 1.098 1.00 95.50 204 CYS A C 1
ATOM 1588 O O . CYS A 1 204 ? -19.414 -3.367 1.027 1.00 95.50 204 CYS A O 1
ATOM 1590 N N . TRP A 1 205 ? -20.059 -1.559 2.181 1.00 95.44 205 TRP A N 1
ATOM 1591 C CA . TRP A 1 205 ? -19.163 -1.811 3.316 1.00 95.44 205 TRP A CA 1
ATOM 1592 C C . TRP A 1 205 ? -19.492 -3.104 4.064 1.00 95.44 205 TRP A C 1
ATOM 1594 O O . TRP A 1 205 ? -18.590 -3.845 4.445 1.00 95.44 205 TRP A O 1
ATOM 1604 N N . LYS A 1 206 ? -20.783 -3.402 4.253 1.00 94.31 206 LYS A N 1
ATOM 1605 C CA . LYS A 1 206 ? -21.201 -4.552 5.060 1.00 94.31 206 LYS A CA 1
ATOM 1606 C C . LYS A 1 206 ? -21.039 -5.894 4.348 1.00 94.31 206 LYS A C 1
ATOM 1608 O O . LYS A 1 206 ? -20.720 -6.879 5.014 1.00 94.31 206 LYS A O 1
ATOM 1613 N N . PHE A 1 207 ? -21.293 -5.945 3.039 1.00 95.31 207 PHE A N 1
ATOM 1614 C CA . PHE A 1 207 ? -21.370 -7.204 2.294 1.00 95.31 207 PHE A CA 1
ATOM 1615 C C . PHE A 1 207 ? -20.452 -7.245 1.075 1.00 95.31 207 PHE A C 1
ATOM 1617 O O . PHE A 1 207 ? -19.685 -8.194 0.943 1.00 95.31 207 PHE A O 1
ATOM 1624 N N . ILE A 1 208 ? -20.512 -6.241 0.192 1.00 96.50 208 ILE A N 1
ATOM 1625 C CA . ILE A 1 208 ? -19.827 -6.321 -1.110 1.00 96.50 208 ILE A CA 1
ATOM 1626 C C . ILE A 1 208 ? -18.308 -6.268 -0.935 1.00 96.50 208 ILE A C 1
ATOM 1628 O O . ILE A 1 208 ? -17.621 -7.139 -1.451 1.00 96.50 208 ILE A O 1
ATOM 1632 N N . ALA A 1 209 ? -17.785 -5.301 -0.180 1.00 95.75 209 ALA A N 1
ATOM 1633 C CA . ALA A 1 209 ? -16.354 -5.141 0.065 1.00 95.75 209 ALA A CA 1
ATOM 1634 C C . ALA A 1 209 ? -15.717 -6.390 0.703 1.00 95.75 209 ALA A C 1
ATOM 1636 O O . ALA A 1 209 ? -14.801 -6.945 0.096 1.00 95.75 209 ALA A O 1
ATOM 1637 N N . PRO A 1 210 ? -16.202 -6.911 1.850 1.00 95.62 210 PRO A N 1
ATOM 1638 C CA . PRO A 1 210 ? -15.612 -8.108 2.444 1.00 95.62 210 PRO A CA 1
ATOM 1639 C C . PRO A 1 210 ? -15.747 -9.341 1.540 1.00 95.62 210 PRO A C 1
ATOM 1641 O O . PRO A 1 210 ? -14.801 -10.119 1.442 1.00 95.62 210 PRO A O 1
ATOM 1644 N N . ALA A 1 211 ? -16.868 -9.513 0.827 1.00 96.50 211 ALA A N 1
ATOM 1645 C CA . ALA A 1 211 ? -17.021 -10.620 -0.120 1.00 96.50 211 ALA A CA 1
ATOM 1646 C C . ALA A 1 211 ? -16.051 -10.510 -1.308 1.00 96.50 211 ALA A C 1
ATOM 1648 O O . ALA A 1 211 ? -15.465 -11.509 -1.721 1.00 96.50 211 ALA A O 1
ATOM 1649 N N . PHE A 1 212 ? -15.851 -9.302 -1.838 1.00 96.44 212 PHE A N 1
ATOM 1650 C CA . PHE A 1 212 ? -14.934 -9.042 -2.944 1.00 96.44 212 PHE A CA 1
ATOM 1651 C C . PHE A 1 212 ? -13.476 -9.288 -2.539 1.00 96.44 212 PHE A C 1
ATOM 1653 O O . PHE A 1 212 ? -12.747 -9.960 -3.265 1.00 96.44 212 PHE A O 1
ATOM 1660 N N . ILE A 1 213 ? -13.072 -8.841 -1.346 1.00 96.00 213 ILE A N 1
ATOM 1661 C CA . ILE A 1 213 ? -11.729 -9.092 -0.804 1.00 96.00 213 ILE A CA 1
ATOM 1662 C C . ILE A 1 213 ? -11.502 -10.593 -0.576 1.00 96.00 213 ILE A C 1
ATOM 1664 O O . ILE A 1 213 ? -10.474 -11.125 -0.995 1.00 96.00 213 ILE A O 1
ATOM 1668 N N . LEU A 1 214 ? -12.471 -11.302 0.018 1.00 94.75 214 LEU A N 1
ATOM 1669 C CA . LEU A 1 214 ? -12.397 -12.759 0.190 1.00 94.75 214 LEU A CA 1
ATOM 1670 C C . LEU A 1 214 ? -12.287 -13.491 -1.152 1.00 94.75 214 LEU A C 1
ATOM 1672 O O . LEU A 1 214 ? -11.530 -14.452 -1.263 1.00 94.75 214 LEU A O 1
ATOM 1676 N N . CYS A 1 215 ? -13.014 -13.028 -2.169 1.00 95.88 215 CYS A N 1
ATOM 1677 C CA . CYS A 1 215 ? -12.969 -13.579 -3.519 1.00 95.88 215 CYS A CA 1
ATOM 1678 C C . CYS A 1 215 ? -11.574 -13.425 -4.144 1.00 95.88 215 CYS A C 1
ATOM 1680 O O . CYS A 1 215 ? -10.988 -14.414 -4.584 1.00 95.88 215 CYS A O 1
ATOM 1682 N N . ILE A 1 216 ? -11.003 -12.212 -4.114 1.00 95.25 216 ILE A N 1
ATOM 1683 C CA . ILE A 1 216 ? -9.643 -11.945 -4.613 1.00 95.25 216 ILE A CA 1
ATOM 1684 C C . ILE A 1 216 ? -8.623 -12.809 -3.873 1.00 95.25 216 ILE A C 1
ATOM 1686 O O . ILE A 1 216 ? -7.768 -13.432 -4.499 1.00 95.25 216 ILE A O 1
ATOM 1690 N N . MET A 1 217 ? -8.732 -12.890 -2.548 1.00 93.12 217 MET A N 1
ATOM 1691 C CA . MET A 1 217 ? -7.824 -13.687 -1.732 1.00 93.12 217 MET A CA 1
ATOM 1692 C C . MET A 1 217 ? -7.922 -15.183 -2.069 1.00 93.12 217 MET A C 1
ATOM 1694 O O . MET A 1 217 ? -6.895 -15.834 -2.251 1.00 93.12 217 MET A O 1
ATOM 1698 N N . ALA A 1 218 ? -9.135 -15.725 -2.221 1.00 94.00 218 ALA A N 1
ATOM 1699 C CA . ALA A 1 218 ? -9.347 -17.120 -2.601 1.00 94.00 218 ALA A CA 1
ATOM 1700 C C . ALA A 1 218 ? -8.745 -17.436 -3.980 1.00 94.00 218 ALA A C 1
ATOM 1702 O O . ALA A 1 218 ? -8.013 -18.416 -4.116 1.00 94.00 218 ALA A O 1
ATOM 1703 N N . PHE A 1 219 ? -8.989 -16.589 -4.986 1.00 94.31 219 PHE A N 1
ATOM 1704 C CA . PHE A 1 219 ? -8.378 -16.756 -6.307 1.00 94.31 219 PHE A CA 1
ATOM 1705 C C . PHE A 1 219 ? -6.854 -16.619 -6.269 1.00 94.31 219 PHE A C 1
ATOM 1707 O O . PHE A 1 219 ? -6.166 -17.405 -6.920 1.00 94.31 219 PHE A O 1
ATOM 1714 N N . GLY A 1 220 ? -6.325 -15.690 -5.468 1.00 91.12 220 GLY A N 1
ATOM 1715 C CA . GLY A 1 220 ? -4.888 -15.532 -5.253 1.00 91.12 220 GLY A CA 1
ATOM 1716 C C . GLY A 1 220 ? -4.240 -16.800 -4.692 1.00 91.12 220 GLY A C 1
ATOM 1717 O O . GLY A 1 220 ? -3.228 -17.256 -5.220 1.00 91.12 220 GLY A O 1
ATOM 1718 N N . PHE A 1 221 ? -4.864 -17.434 -3.694 1.00 89.06 221 PHE A N 1
ATOM 1719 C CA . PHE A 1 221 ? -4.380 -18.702 -3.139 1.00 89.06 221 PHE A CA 1
ATOM 1720 C C . PHE A 1 221 ? -4.484 -19.870 -4.124 1.00 89.06 221 PHE A C 1
ATOM 1722 O O . PHE A 1 221 ? -3.557 -20.671 -4.208 1.00 89.06 221 PHE A O 1
ATOM 1729 N N . ILE A 1 222 ? -5.574 -19.966 -4.893 1.00 92.81 222 ILE A N 1
ATOM 1730 C CA . ILE A 1 222 ? -5.746 -21.024 -5.905 1.00 92.81 222 ILE A CA 1
ATOM 1731 C C . ILE A 1 222 ? -4.679 -20.912 -7.002 1.00 92.81 222 ILE A C 1
ATOM 1733 O O . ILE A 1 222 ? -4.167 -21.924 -7.474 1.00 92.81 222 ILE A O 1
ATOM 1737 N N . GLN A 1 223 ? -4.334 -19.688 -7.407 1.00 90.12 223 GLN A N 1
ATOM 1738 C CA . GLN A 1 223 ? -3.332 -19.424 -8.442 1.00 90.12 223 GLN A CA 1
ATOM 1739 C C . GLN A 1 223 ? -1.907 -19.282 -7.889 1.00 90.12 223 GLN A C 1
ATOM 1741 O O . GLN A 1 223 ? -0.993 -18.934 -8.643 1.00 90.12 223 GLN A O 1
ATOM 1746 N N . TYR A 1 224 ? -1.690 -19.543 -6.596 1.00 87.88 224 TYR A N 1
ATOM 1747 C CA . TYR A 1 224 ? -0.377 -19.395 -5.987 1.00 87.88 224 TYR A CA 1
ATOM 1748 C C . TYR A 1 224 ? 0.636 -20.337 -6.642 1.00 87.88 224 TYR A C 1
ATOM 1750 O O . TYR A 1 224 ? 0.451 -21.553 -6.717 1.00 87.88 224 TYR A O 1
ATOM 1758 N N . LYS A 1 225 ? 1.748 -19.754 -7.081 1.00 85.19 225 LYS A N 1
ATOM 1759 C CA . LYS A 1 225 ? 2.929 -20.468 -7.553 1.00 85.19 225 LYS A CA 1
ATOM 1760 C C . LYS A 1 225 ? 4.146 -19.939 -6.795 1.00 85.19 225 LYS A C 1
ATOM 1762 O O . LYS A 1 225 ? 4.172 -18.740 -6.491 1.00 85.19 225 LYS A O 1
ATOM 1767 N N . PRO A 1 226 ? 5.139 -20.797 -6.492 1.00 85.88 226 PRO A N 1
ATOM 1768 C CA . PRO A 1 226 ? 6.414 -20.348 -5.947 1.00 85.88 226 PRO A CA 1
ATOM 1769 C C . PRO A 1 226 ? 7.010 -19.229 -6.801 1.00 85.88 226 PRO A C 1
ATOM 1771 O O . PRO A 1 226 ? 6.840 -19.223 -8.022 1.00 85.88 226 PRO A O 1
ATOM 1774 N N . LEU A 1 227 ? 7.686 -18.278 -6.155 1.00 86.56 227 LEU A N 1
ATOM 1775 C CA . LEU A 1 227 ? 8.241 -17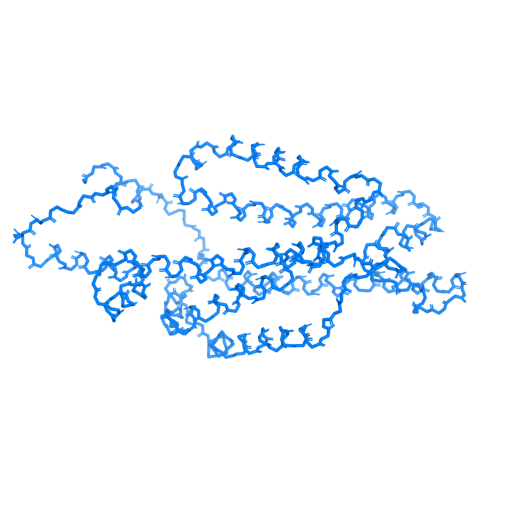.125 -6.853 1.00 86.56 227 LEU A CA 1
ATOM 1776 C C . LEU A 1 227 ? 9.287 -17.578 -7.884 1.00 86.56 227 LEU A C 1
ATOM 1778 O O . LEU A 1 227 ? 10.224 -18.312 -7.560 1.00 86.56 227 LEU A O 1
ATOM 1782 N N . GLN A 1 228 ? 9.117 -17.116 -9.118 1.00 85.88 228 GLN A N 1
ATOM 1783 C CA . GLN A 1 228 ? 10.018 -17.362 -10.235 1.00 85.88 228 GLN A CA 1
ATOM 1784 C C . GLN A 1 228 ? 10.167 -16.061 -11.023 1.00 85.88 228 GLN A C 1
ATOM 1786 O O . GLN A 1 228 ? 9.175 -15.375 -11.269 1.00 85.88 228 GLN A O 1
ATOM 1791 N N . VAL A 1 229 ? 11.403 -15.731 -11.388 1.00 80.69 229 VAL A N 1
ATOM 1792 C CA . VAL A 1 229 ? 11.740 -14.595 -12.251 1.00 80.69 229 VAL A CA 1
ATOM 1793 C C . VAL A 1 229 ? 12.506 -15.167 -13.431 1.00 80.69 229 VAL A C 1
ATOM 1795 O O . VAL A 1 229 ? 13.572 -15.748 -13.241 1.00 80.69 229 VAL A O 1
ATOM 1798 N N . ASP A 1 230 ? 11.937 -15.050 -14.628 1.00 79.50 230 ASP A N 1
ATOM 1799 C CA . ASP A 1 230 ? 12.468 -15.646 -15.855 1.00 79.50 230 ASP A CA 1
ATOM 1800 C C . ASP A 1 230 ? 12.785 -17.148 -15.677 1.00 79.50 230 ASP A C 1
ATOM 1802 O O . ASP A 1 230 ? 11.905 -17.950 -15.347 1.00 79.50 230 ASP A O 1
ATOM 1806 N N . GLU A 1 231 ? 14.044 -17.544 -15.862 1.00 81.50 231 GLU A N 1
ATOM 1807 C CA . GLU A 1 231 ? 14.528 -18.917 -15.670 1.00 81.50 231 GLU A CA 1
ATOM 1808 C C . GLU A 1 231 ? 14.928 -19.221 -14.214 1.00 81.50 231 GLU A C 1
ATOM 1810 O O . GLU A 1 231 ? 15.151 -20.378 -13.853 1.00 81.50 231 GLU A O 1
ATOM 1815 N N . TYR A 1 232 ? 15.007 -18.204 -13.350 1.00 86.75 232 TYR A N 1
ATOM 1816 C CA . TYR A 1 232 ? 15.431 -18.359 -11.964 1.00 86.75 232 TYR A CA 1
ATOM 1817 C C . TYR A 1 232 ? 14.254 -18.696 -11.043 1.00 86.75 232 TYR A C 1
ATOM 1819 O O . TYR A 1 232 ? 13.366 -17.879 -10.777 1.00 86.75 232 TYR A O 1
ATOM 1827 N N . VAL A 1 233 ? 14.283 -19.908 -10.490 1.00 91.31 233 VAL A N 1
ATOM 1828 C CA . VAL A 1 233 ? 13.335 -20.362 -9.468 1.00 91.31 233 VAL A CA 1
ATOM 1829 C C . VAL A 1 233 ? 13.892 -20.038 -8.088 1.00 91.31 233 VAL A C 1
ATOM 1831 O O . VAL A 1 233 ? 14.987 -20.478 -7.730 1.00 91.31 233 VAL A O 1
ATOM 1834 N N . TYR A 1 234 ? 13.126 -19.297 -7.286 1.00 92.12 234 TYR A N 1
ATOM 1835 C CA . TYR A 1 234 ? 13.574 -18.940 -5.946 1.00 92.12 234 TYR A CA 1
ATOM 1836 C C . TYR A 1 234 ? 13.666 -20.182 -5.058 1.00 92.12 234 TYR A C 1
ATOM 1838 O O . TYR A 1 234 ? 12.747 -21.010 -5.043 1.00 92.12 234 TYR A O 1
ATOM 1846 N N . PRO A 1 235 ? 14.729 -20.301 -4.247 1.00 93.75 235 PRO A N 1
ATOM 1847 C CA . PRO A 1 235 ? 14.857 -21.409 -3.321 1.00 93.75 235 PRO A CA 1
ATOM 1848 C C . PRO A 1 235 ? 13.738 -21.376 -2.272 1.00 93.75 235 PRO A C 1
ATOM 1850 O O . PRO A 1 235 ? 13.199 -20.324 -1.918 1.00 93.75 235 PRO A O 1
ATOM 1853 N N . MET A 1 236 ? 13.406 -22.544 -1.722 1.00 92.31 236 MET A N 1
ATOM 1854 C CA . MET A 1 236 ? 12.310 -22.683 -0.754 1.00 92.31 236 MET A CA 1
ATOM 1855 C C . MET A 1 236 ? 12.485 -21.801 0.486 1.00 92.31 236 MET A C 1
ATOM 1857 O O . MET A 1 236 ? 11.503 -21.262 0.987 1.00 92.31 236 MET A O 1
ATOM 1861 N N . TRP A 1 237 ? 13.722 -21.590 0.949 1.00 95.31 237 TRP A N 1
ATOM 1862 C CA . TRP A 1 237 ? 13.988 -20.708 2.087 1.00 95.31 237 TRP A CA 1
ATOM 1863 C C . TRP A 1 237 ? 13.628 -19.244 1.791 1.00 95.31 237 TRP A C 1
ATOM 1865 O O . TRP A 1 237 ? 13.188 -18.544 2.697 1.00 95.31 237 TRP A O 1
ATOM 1875 N N . ALA A 1 238 ? 13.757 -18.786 0.540 1.00 94.12 238 ALA A N 1
ATOM 1876 C CA . ALA A 1 238 ? 13.401 -17.422 0.157 1.00 94.12 238 ALA A CA 1
ATOM 1877 C C . ALA A 1 238 ? 11.878 -17.249 0.118 1.00 94.12 238 ALA A C 1
ATOM 1879 O O . ALA A 1 238 ? 11.357 -16.256 0.615 1.00 94.12 238 ALA A O 1
ATOM 1880 N N . ASN A 1 239 ? 11.151 -18.255 -0.380 1.00 92.56 239 ASN A N 1
ATOM 1881 C CA . ASN A 1 239 ? 9.690 -18.275 -0.285 1.00 92.56 239 ASN A CA 1
ATOM 1882 C C . ASN A 1 239 ? 9.224 -18.322 1.181 1.00 92.56 239 ASN A C 1
ATOM 1884 O O . ASN A 1 239 ? 8.300 -17.601 1.545 1.00 92.56 239 ASN A O 1
ATOM 1888 N N . ALA A 1 240 ? 9.882 -19.111 2.037 1.00 94.31 240 ALA A N 1
ATOM 1889 C CA . ALA A 1 240 ? 9.593 -19.139 3.470 1.00 94.31 240 ALA A CA 1
ATOM 1890 C C . ALA A 1 240 ? 9.855 -17.776 4.133 1.00 94.31 240 ALA A C 1
ATOM 1892 O O . ALA A 1 240 ? 9.017 -17.302 4.892 1.00 94.31 240 ALA A O 1
ATOM 1893 N N . LEU A 1 241 ? 10.966 -17.113 3.795 1.00 94.81 241 LEU A N 1
ATOM 1894 C CA . LEU A 1 241 ? 11.269 -15.758 4.255 1.00 94.81 241 LEU A CA 1
ATOM 1895 C C . LEU A 1 241 ? 10.182 -14.762 3.825 1.00 94.81 241 LEU A C 1
ATOM 1897 O O . LEU A 1 241 ? 9.706 -13.992 4.655 1.00 94.81 241 LEU A O 1
ATOM 1901 N N . GLY A 1 242 ? 9.749 -14.812 2.563 1.00 93.25 242 GLY A N 1
ATOM 1902 C CA . GLY A 1 242 ? 8.651 -13.987 2.057 1.00 93.25 242 GLY A CA 1
ATOM 1903 C C . GLY A 1 242 ? 7.351 -14.205 2.835 1.00 93.25 242 GLY A C 1
ATOM 1904 O O . GLY A 1 242 ? 6.723 -13.247 3.281 1.00 93.25 242 GLY A O 1
ATOM 1905 N N . TRP A 1 243 ? 6.983 -15.461 3.099 1.00 93.25 243 TRP A N 1
ATOM 1906 C CA . TRP A 1 243 ? 5.826 -15.774 3.940 1.00 93.25 243 TRP A CA 1
ATOM 1907 C C . TRP A 1 243 ? 5.981 -15.290 5.382 1.00 93.25 243 TRP A C 1
ATOM 1909 O O . TRP A 1 243 ? 5.003 -14.815 5.952 1.00 93.25 243 TRP A O 1
ATOM 1919 N N . CYS A 1 244 ? 7.178 -15.345 5.970 1.00 94.75 244 CYS A N 1
ATOM 1920 C CA . CYS A 1 244 ? 7.429 -14.760 7.288 1.00 94.75 244 CYS A CA 1
ATOM 1921 C C . CYS A 1 244 ? 7.184 -13.245 7.287 1.00 94.75 244 CYS A C 1
ATOM 1923 O O . CYS A 1 244 ? 6.545 -12.736 8.207 1.00 94.75 244 CYS A O 1
ATOM 1925 N N . VAL A 1 245 ? 7.634 -12.532 6.247 1.00 93.62 245 VAL A N 1
ATOM 1926 C CA . VAL A 1 245 ? 7.365 -11.093 6.083 1.00 93.62 245 VAL A CA 1
ATOM 1927 C C . VAL A 1 245 ? 5.861 -10.842 5.960 1.00 93.62 245 VAL A C 1
ATOM 1929 O O . VAL A 1 245 ? 5.324 -10.042 6.724 1.00 93.62 245 VAL A O 1
ATOM 1932 N N . ALA A 1 246 ? 5.158 -11.570 5.090 1.00 92.94 246 ALA A N 1
ATOM 1933 C CA . ALA A 1 246 ? 3.711 -11.425 4.931 1.00 92.94 246 ALA A CA 1
ATOM 1934 C C . ALA A 1 246 ? 2.958 -11.679 6.253 1.00 92.94 246 ALA A C 1
ATOM 1936 O O . ALA A 1 246 ? 2.177 -10.850 6.723 1.00 92.94 246 ALA A O 1
ATOM 1937 N N . LEU A 1 247 ? 3.247 -12.809 6.905 1.00 92.69 247 LEU A N 1
ATOM 1938 C CA . LEU A 1 247 ? 2.585 -13.228 8.139 1.00 92.69 247 LEU A CA 1
ATOM 1939 C C . LEU A 1 247 ? 2.912 -12.327 9.330 1.00 92.69 247 LEU A C 1
ATOM 1941 O O . LEU A 1 247 ? 2.074 -12.212 10.217 1.00 92.69 247 LEU A O 1
ATOM 1945 N N . SER A 1 248 ? 4.074 -11.669 9.361 1.00 93.88 248 SER A N 1
ATOM 1946 C CA . SER A 1 248 ? 4.441 -10.770 10.465 1.00 93.88 248 SER A CA 1
ATOM 1947 C C . SER A 1 248 ? 3.407 -9.657 10.680 1.00 93.88 248 SER A C 1
ATOM 1949 O O . SER A 1 248 ? 2.989 -9.408 11.810 1.00 93.88 248 SER A O 1
ATOM 1951 N N . SER A 1 249 ? 2.920 -9.055 9.592 1.00 92.06 249 SER A N 1
ATOM 1952 C CA . SER A 1 249 ? 1.876 -8.027 9.638 1.00 92.06 249 SER A CA 1
ATOM 1953 C C . SER A 1 249 ? 0.497 -8.621 9.950 1.00 92.06 249 SER A C 1
ATOM 1955 O O . SER A 1 249 ? -0.223 -8.109 10.807 1.00 92.06 249 SER A O 1
ATOM 1957 N N . ILE A 1 250 ? 0.154 -9.752 9.324 1.00 91.88 250 ILE A N 1
ATOM 1958 C CA . ILE A 1 250 ? -1.150 -10.408 9.487 1.00 91.88 250 ILE A CA 1
ATOM 1959 C C . ILE A 1 250 ? -1.350 -10.895 10.923 1.00 91.88 250 ILE A C 1
ATOM 1961 O O . ILE A 1 250 ? -2.435 -10.734 11.473 1.00 91.88 250 ILE A O 1
ATOM 1965 N N . LEU A 1 251 ? -0.320 -11.489 11.532 1.00 92.00 251 LEU A N 1
ATOM 1966 C CA . LEU A 1 251 ? -0.377 -12.051 12.883 1.00 92.00 251 LEU A CA 1
ATOM 1967 C C . LEU A 1 251 ? -0.381 -10.979 13.977 1.00 92.00 251 LEU A C 1
ATOM 1969 O O . LEU A 1 251 ? -0.823 -11.268 15.089 1.00 92.00 251 LEU A O 1
ATOM 1973 N N . CYS A 1 252 ? 0.037 -9.747 13.670 1.00 92.31 252 CYS A N 1
ATOM 1974 C CA . CYS A 1 252 ? -0.040 -8.627 14.605 1.00 92.31 252 CYS A CA 1
ATOM 1975 C C . CYS A 1 252 ? -1.492 -8.358 15.044 1.00 92.31 252 CYS A C 1
ATOM 1977 O O . CYS A 1 252 ? -1.756 -8.193 16.233 1.00 92.31 252 CYS A O 1
ATOM 1979 N N . LEU A 1 253 ? -2.458 -8.431 14.119 1.00 90.38 253 LEU A N 1
ATOM 1980 C CA . LEU A 1 253 ? -3.882 -8.205 14.406 1.00 90.38 253 LEU A CA 1
ATOM 1981 C C . LEU A 1 253 ? -4.479 -9.209 15.421 1.00 90.38 253 LEU A C 1
ATOM 1983 O O . LEU A 1 253 ? -4.950 -8.776 16.478 1.00 90.38 253 LEU A O 1
ATOM 1987 N N . PRO A 1 254 ? -4.472 -10.538 15.177 1.00 89.25 254 PRO A N 1
ATOM 1988 C CA . PRO A 1 254 ? -4.959 -11.504 16.156 1.00 89.25 254 PRO A CA 1
ATOM 1989 C C . PRO A 1 254 ? -4.064 -11.556 17.400 1.00 89.25 254 PRO A C 1
ATOM 1991 O O . PRO A 1 254 ? -4.580 -11.774 18.494 1.00 89.25 254 PRO A O 1
ATOM 1994 N N . GLY A 1 255 ? -2.753 -11.326 17.263 1.00 91.44 255 GLY A N 1
ATOM 1995 C CA . GLY A 1 255 ? -1.816 -11.276 18.385 1.00 91.44 255 GLY A CA 1
ATOM 1996 C C . GLY A 1 255 ? -2.185 -10.192 19.396 1.00 91.44 255 GLY A C 1
ATOM 1997 O O . GLY A 1 255 ? -2.348 -10.491 20.579 1.00 91.44 255 GLY A O 1
ATOM 1998 N N . LEU A 1 256 ? -2.416 -8.962 18.928 1.00 90.69 256 LEU A N 1
ATOM 1999 C CA . LEU A 1 256 ? -2.875 -7.850 19.764 1.00 90.69 256 LEU A CA 1
ATOM 2000 C C . LEU A 1 256 ? -4.268 -8.107 20.348 1.00 90.69 256 LEU A C 1
ATOM 2002 O O . LEU A 1 256 ? -4.505 -7.825 21.523 1.00 90.69 256 LEU A O 1
ATOM 2006 N N . ALA A 1 257 ? -5.184 -8.697 19.574 1.00 89.44 257 ALA A N 1
ATOM 2007 C CA . ALA A 1 257 ? -6.511 -9.050 20.073 1.00 89.44 257 ALA A CA 1
ATOM 2008 C C . ALA A 1 257 ? -6.446 -10.059 21.237 1.00 89.44 257 ALA A C 1
ATOM 2010 O O . ALA A 1 257 ? -7.140 -9.891 22.242 1.00 89.44 257 ALA A O 1
ATOM 2011 N N . ILE A 1 258 ? -5.592 -11.084 21.131 1.00 91.25 258 ILE A N 1
ATOM 2012 C CA . ILE A 1 258 ? -5.378 -12.083 22.187 1.00 91.25 258 ILE A CA 1
ATOM 2013 C C . ILE A 1 258 ? -4.692 -11.448 23.399 1.00 91.25 258 ILE A C 1
ATOM 2015 O O . ILE A 1 258 ? -5.144 -11.652 24.525 1.00 91.25 258 ILE A O 1
ATOM 2019 N N . TYR A 1 259 ? -3.640 -10.659 23.178 1.00 93.19 259 TYR A N 1
ATOM 2020 C CA . TYR A 1 259 ? -2.910 -9.956 24.234 1.00 93.19 259 TYR A CA 1
ATOM 2021 C C . TYR A 1 259 ? -3.847 -9.083 25.084 1.00 93.19 259 TYR A C 1
ATOM 2023 O O . TYR A 1 259 ? -3.931 -9.257 26.304 1.00 93.19 259 TYR A O 1
ATOM 2031 N N . ASN A 1 260 ? -4.653 -8.240 24.432 1.00 89.81 260 ASN A N 1
ATOM 2032 C CA . ASN A 1 260 ? -5.623 -7.376 25.105 1.00 89.81 260 ASN A CA 1
ATOM 2033 C C . ASN A 1 260 ? -6.719 -8.175 25.827 1.00 89.81 260 ASN A C 1
ATOM 2035 O O . ASN A 1 260 ? -7.169 -7.790 26.911 1.00 89.81 260 ASN A O 1
ATOM 2039 N N . LEU A 1 261 ? -7.130 -9.324 25.281 1.00 89.62 261 LEU A N 1
ATOM 2040 C CA . LEU A 1 261 ? -8.095 -10.209 25.934 1.00 89.62 261 LEU A CA 1
ATOM 2041 C C . LEU A 1 261 ? -7.522 -10.856 27.201 1.00 89.62 261 LEU A C 1
ATOM 2043 O O . LEU A 1 261 ? -8.267 -11.055 28.159 1.00 89.62 261 LEU A O 1
ATOM 2047 N N . ILE A 1 262 ? -6.226 -11.168 27.248 1.00 90.56 262 ILE A N 1
ATOM 2048 C CA . ILE A 1 262 ? -5.589 -11.765 28.431 1.00 90.56 262 ILE A CA 1
ATOM 2049 C C . ILE A 1 262 ? -5.450 -10.734 29.558 1.00 90.56 262 ILE A C 1
ATOM 2051 O O . ILE A 1 262 ? -5.813 -11.051 30.694 1.00 90.56 262 ILE A O 1
ATOM 2055 N N . ILE A 1 263 ? -4.991 -9.519 29.240 1.00 91.81 263 ILE A N 1
ATOM 2056 C CA . ILE A 1 263 ? -4.722 -8.449 30.217 1.00 91.81 263 ILE A CA 1
ATOM 2057 C C . ILE A 1 263 ? -6.001 -7.865 30.818 1.00 91.81 263 ILE A C 1
ATOM 2059 O O . ILE A 1 263 ? -6.047 -7.568 32.014 1.00 91.81 263 ILE A O 1
ATOM 2063 N N . THR A 1 264 ? -7.064 -7.729 30.020 1.00 89.69 264 THR A N 1
ATOM 2064 C CA . THR A 1 264 ? -8.320 -7.142 30.499 1.00 89.69 264 THR A CA 1
ATOM 2065 C C . THR A 1 264 ? -8.912 -7.990 31.628 1.00 89.69 264 THR A C 1
ATOM 2067 O O . THR A 1 264 ? -9.197 -9.178 31.459 1.00 89.69 264 THR A O 1
ATOM 2070 N N . LYS A 1 265 ? -9.136 -7.381 32.795 1.00 84.06 265 LYS A N 1
ATOM 2071 C CA . LYS A 1 265 ? -9.700 -8.064 33.969 1.00 84.06 265 LYS A CA 1
ATOM 2072 C C . LYS A 1 265 ? -11.189 -8.386 33.755 1.00 84.06 265 LYS A C 1
ATOM 2074 O O . LYS A 1 265 ? -11.918 -7.643 33.103 1.00 84.06 265 LYS A O 1
ATOM 2079 N N . GLY A 1 266 ? -11.656 -9.498 34.329 1.00 87.69 266 GLY A N 1
ATOM 2080 C CA . GLY A 1 266 ? -13.070 -9.910 34.317 1.00 87.69 266 GLY A CA 1
ATOM 2081 C C . GLY A 1 266 ? -13.341 -11.248 33.622 1.00 87.69 266 GLY A C 1
ATOM 2082 O O . GLY A 1 266 ? -12.419 -11.991 33.282 1.00 87.69 266 GLY A O 1
ATOM 2083 N N . THR A 1 267 ? -14.621 -11.570 33.421 1.00 89.44 267 THR A N 1
ATOM 2084 C CA . THR A 1 267 ? -15.064 -12.770 32.679 1.00 89.44 267 THR A CA 1
ATOM 2085 C C . THR A 1 267 ? -14.935 -12.575 31.166 1.00 89.44 267 THR A C 1
ATOM 2087 O O . THR A 1 267 ? -14.995 -11.446 30.690 1.00 89.44 267 THR A O 1
ATOM 2090 N N . ILE A 1 268 ? -14.832 -13.652 30.376 1.00 84.56 268 ILE A N 1
ATOM 2091 C CA . ILE A 1 268 ? -14.663 -13.578 28.904 1.00 84.56 268 ILE A CA 1
ATOM 2092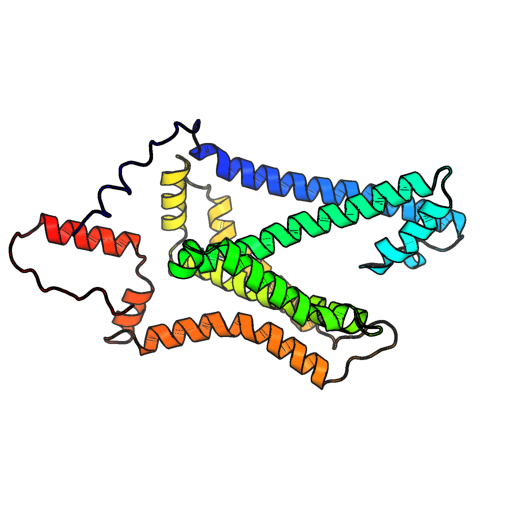 C C . ILE A 1 268 ? -15.717 -12.669 28.245 1.00 84.56 268 ILE A C 1
ATOM 2094 O O . ILE A 1 268 ? -15.389 -11.836 27.402 1.00 84.56 268 ILE A O 1
ATOM 2098 N N . ARG A 1 269 ? -16.980 -12.764 28.681 1.00 84.50 269 ARG A N 1
ATOM 2099 C CA . ARG A 1 269 ? -18.075 -11.935 28.153 1.00 84.50 269 ARG A CA 1
ATOM 2100 C C . ARG A 1 269 ? -17.923 -10.454 28.516 1.00 84.50 269 ARG A C 1
ATOM 2102 O O . ARG A 1 269 ? -18.250 -9.596 27.700 1.00 84.50 269 ARG A O 1
ATOM 2109 N N . GLN A 1 270 ? -17.438 -10.148 29.720 1.00 85.94 270 GLN A N 1
ATOM 2110 C CA . GLN A 1 270 ? -17.157 -8.772 30.141 1.00 85.94 270 GLN A CA 1
ATOM 2111 C C . GLN A 1 270 ? -15.952 -8.200 29.393 1.00 85.94 270 GLN A C 1
ATOM 2113 O O . GLN A 1 270 ? -16.046 -7.087 28.890 1.00 85.94 270 GLN A O 1
ATOM 2118 N N . ARG A 1 271 ? -14.874 -8.978 29.244 1.00 89.44 271 ARG A N 1
ATOM 2119 C CA . ARG A 1 271 ? -13.674 -8.584 28.491 1.00 89.44 271 ARG A CA 1
ATOM 2120 C C . ARG A 1 271 ? -14.016 -8.231 27.050 1.00 89.44 271 ARG A C 1
ATOM 2122 O O . ARG A 1 271 ? -13.670 -7.154 26.587 1.00 89.44 271 ARG A O 1
ATOM 2129 N N . PHE A 1 272 ? -14.776 -9.092 26.370 1.00 87.31 272 PHE A N 1
ATOM 2130 C CA . PHE A 1 272 ? -15.207 -8.826 24.999 1.00 87.31 272 PHE A CA 1
ATOM 2131 C C . PHE A 1 272 ? -16.072 -7.566 24.904 1.00 87.31 272 PHE A C 1
ATOM 2133 O O . PHE A 1 272 ? -15.881 -6.757 24.002 1.00 87.31 272 PHE A O 1
ATOM 2140 N N . LYS A 1 273 ? -16.992 -7.353 25.856 1.00 88.19 273 LYS A N 1
ATOM 2141 C CA . LYS A 1 273 ? -17.803 -6.130 25.904 1.00 88.19 273 LYS A CA 1
ATOM 2142 C C . LYS A 1 273 ? -16.935 -4.883 26.094 1.00 88.19 273 LYS A C 1
ATOM 2144 O O . LYS A 1 273 ? -17.165 -3.902 25.401 1.00 88.19 273 LYS A O 1
ATOM 2149 N N . ILE A 1 274 ? -15.950 -4.920 26.990 1.00 88.44 274 ILE A N 1
ATOM 2150 C CA . ILE A 1 274 ? -15.028 -3.799 27.227 1.00 88.44 274 ILE A CA 1
ATOM 2151 C C . ILE A 1 274 ? -14.241 -3.485 25.949 1.00 88.44 274 ILE A C 1
ATOM 2153 O O . ILE A 1 274 ? -14.293 -2.357 25.475 1.00 88.44 274 ILE A O 1
ATOM 2157 N N . LEU A 1 275 ? -13.615 -4.493 25.335 1.00 89.50 275 LEU A N 1
ATOM 2158 C CA . LEU A 1 275 ? -12.774 -4.327 24.140 1.00 89.50 275 LEU A CA 1
ATOM 2159 C C . LEU A 1 275 ? -13.547 -3.899 22.883 1.00 89.50 275 LEU A C 1
ATOM 2161 O O . LEU A 1 275 ? -12.967 -3.329 21.966 1.00 89.50 275 LEU A O 1
ATOM 2165 N N . THR A 1 276 ? -14.851 -4.170 22.827 1.00 89.81 276 THR A N 1
ATOM 2166 C CA . THR A 1 276 ? -15.722 -3.748 21.716 1.00 89.81 276 THR A CA 1
ATOM 2167 C C . THR A 1 276 ? -16.479 -2.453 21.996 1.00 89.81 276 THR A C 1
ATOM 2169 O O . THR A 1 276 ? -17.185 -1.972 21.113 1.00 89.81 276 THR A O 1
ATOM 2172 N N . THR A 1 277 ? -16.345 -1.868 23.192 1.00 88.75 277 THR A N 1
ATOM 2173 C CA . THR A 1 277 ? -16.972 -0.582 23.522 1.00 88.75 277 THR A CA 1
ATOM 2174 C C . THR A 1 277 ? -16.051 0.557 23.082 1.00 88.75 277 THR A C 1
ATOM 2176 O O . THR A 1 277 ? -14.961 0.700 23.632 1.00 88.75 277 THR A O 1
ATOM 2179 N N . PRO A 1 278 ? -16.453 1.398 22.116 1.00 90.12 278 PRO A N 1
ATOM 2180 C CA . PRO A 1 278 ? -15.574 2.444 21.612 1.00 90.12 278 PRO A CA 1
ATOM 2181 C C . PRO A 1 278 ? -15.403 3.585 22.613 1.00 90.12 278 PRO A C 1
ATOM 2183 O O . PRO A 1 278 ? -16.309 3.907 23.385 1.00 90.12 278 PRO A O 1
ATOM 2186 N N . TRP A 1 279 ? -14.269 4.276 22.518 1.00 88.56 279 TRP A N 1
ATOM 2187 C CA . TRP A 1 279 ? -13.882 5.361 23.423 1.00 88.56 279 TRP A CA 1
ATOM 2188 C C . TRP A 1 279 ? -14.947 6.458 23.594 1.00 88.56 279 TRP A C 1
ATOM 2190 O O . TRP A 1 279 ? -15.215 6.901 24.710 1.00 88.56 279 TRP A O 1
ATOM 2200 N N . ARG A 1 280 ? -15.643 6.835 22.511 1.00 84.75 280 ARG A N 1
ATOM 2201 C CA . ARG A 1 280 ? -16.720 7.843 22.546 1.00 84.75 280 ARG A CA 1
ATOM 2202 C C . ARG A 1 280 ? -17.856 7.483 23.511 1.00 84.75 280 ARG A C 1
ATOM 2204 O O . ARG A 1 280 ? -18.490 8.377 24.069 1.00 84.75 280 ARG A O 1
ATOM 2211 N N . ASP A 1 281 ? -18.137 6.197 23.696 1.00 85.19 281 ASP A N 1
ATOM 2212 C CA . ASP A 1 281 ? -19.197 5.756 24.607 1.00 85.19 281 ASP A CA 1
ATOM 2213 C C . ASP A 1 281 ? -18.713 5.728 26.056 1.00 85.19 281 ASP A C 1
ATOM 2215 O O . ASP A 1 281 ? -19.484 6.061 26.955 1.00 85.19 281 ASP A O 1
ATOM 2219 N N . LEU A 1 282 ? -17.432 5.411 26.275 1.00 80.44 282 LEU A N 1
ATOM 2220 C CA . LEU A 1 282 ? -16.800 5.474 27.595 1.00 80.44 282 LEU A CA 1
ATOM 2221 C C . LEU A 1 282 ? -16.810 6.909 28.140 1.00 80.44 282 LEU A C 1
ATOM 2223 O O . LEU A 1 282 ? -17.201 7.128 29.284 1.00 80.44 282 LEU A O 1
ATOM 2227 N N . GLN A 1 283 ? -16.494 7.900 27.302 1.00 78.62 283 GLN A N 1
ATOM 2228 C CA . GLN A 1 283 ? -16.554 9.311 27.700 1.00 78.62 283 GLN A CA 1
ATOM 2229 C C . GLN A 1 283 ? -17.967 9.789 28.044 1.00 78.62 283 GLN A C 1
ATOM 2231 O O . GLN A 1 283 ? -18.169 10.560 28.979 1.00 78.62 283 GLN A O 1
ATOM 2236 N N . LYS A 1 284 ? -18.982 9.341 27.297 1.00 71.81 284 LYS A N 1
ATOM 2237 C CA . LYS A 1 284 ? -20.373 9.684 27.628 1.00 71.81 284 LYS A CA 1
ATOM 2238 C C . LYS A 1 284 ? -20.774 9.111 28.984 1.00 71.81 284 LYS A C 1
ATOM 2240 O O . LYS A 1 284 ? -21.510 9.763 29.715 1.00 71.81 284 LYS A O 1
ATOM 2245 N N . GLN A 1 285 ? -20.294 7.917 29.325 1.00 66.50 285 GLN A N 1
ATOM 2246 C CA . GLN A 1 285 ? -20.559 7.309 30.626 1.00 66.50 285 GLN A CA 1
ATOM 2247 C C . GLN A 1 285 ? -19.863 8.063 31.766 1.00 66.50 285 GLN A C 1
ATOM 2249 O O . GLN A 1 285 ? -20.507 8.295 32.785 1.00 66.50 285 GLN A O 1
ATOM 2254 N N . SER A 1 286 ? -18.615 8.515 31.595 1.00 59.72 286 SER A N 1
ATOM 2255 C CA . SER A 1 286 ? -17.914 9.288 32.634 1.00 59.72 286 SER A CA 1
ATOM 2256 C C . SER A 1 286 ? -18.578 10.642 32.909 1.00 59.72 286 SER A C 1
ATOM 2258 O O . SER A 1 286 ? -18.793 10.990 34.067 1.00 59.72 286 SER A O 1
ATOM 2260 N N . VAL A 1 287 ? -19.009 11.361 31.865 1.00 60.06 287 VAL A N 1
ATOM 2261 C CA . VAL A 1 287 ? -19.706 12.656 32.011 1.00 60.06 287 VAL A CA 1
ATOM 2262 C C . VAL A 1 287 ? -21.061 12.503 32.717 1.00 60.06 287 VAL A C 1
ATOM 2264 O O . VAL A 1 287 ? -21.441 13.345 33.528 1.00 60.06 287 VAL A O 1
ATOM 2267 N N . VAL A 1 288 ? -21.799 11.420 32.449 1.00 57.38 288 VAL A N 1
ATOM 2268 C CA . VAL A 1 288 ? -23.086 11.147 33.118 1.00 57.38 288 VAL A CA 1
ATOM 2269 C C . VAL A 1 288 ? -22.895 10.816 34.604 1.00 57.38 288 VAL A C 1
ATOM 2271 O O . VAL A 1 288 ? -23.740 11.189 35.417 1.00 57.38 288 VAL A O 1
ATOM 2274 N N . VAL A 1 289 ? -21.792 10.158 34.976 1.00 54.28 289 VAL A N 1
ATOM 2275 C CA . VAL A 1 289 ? -21.464 9.864 36.382 1.00 54.28 289 VAL A CA 1
ATOM 2276 C C . VAL A 1 289 ? -21.088 11.141 37.143 1.00 54.28 289 VAL A C 1
ATOM 2278 O O . VAL A 1 289 ? -21.592 11.351 38.245 1.00 54.28 289 VAL A O 1
ATOM 2281 N N . GLU A 1 290 ? -20.293 12.036 36.548 1.00 48.81 290 GLU A N 1
ATOM 2282 C CA . GLU A 1 290 ? -19.932 13.322 37.170 1.00 48.81 290 GLU A CA 1
ATOM 2283 C C . GLU A 1 290 ? -21.131 14.277 37.322 1.00 48.81 290 GLU A C 1
ATOM 2285 O O . GLU A 1 290 ? -21.218 15.010 38.305 1.00 48.81 290 GLU A O 1
ATOM 2290 N N . GLY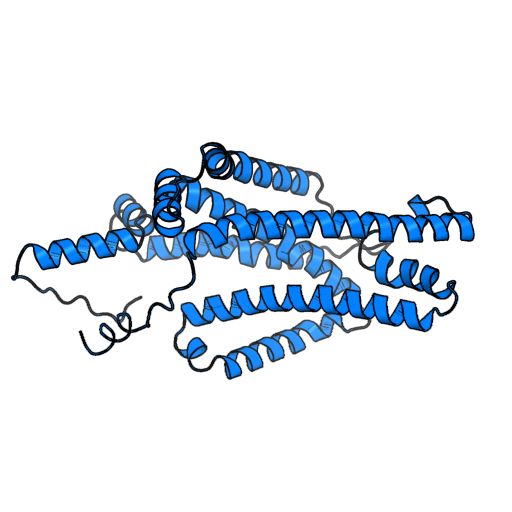 A 1 291 ? -22.097 14.241 36.396 1.00 48.31 291 GLY A N 1
ATOM 2291 C CA . GLY A 1 291 ? -23.318 15.054 36.471 1.00 48.31 291 GLY A CA 1
ATOM 2292 C C . GLY A 1 291 ? -24.405 14.520 37.417 1.00 48.31 291 GLY A C 1
ATOM 2293 O O . GLY A 1 291 ? -25.409 15.202 37.622 1.00 48.31 291 GLY A O 1
ATOM 2294 N N . GLY A 1 292 ? -24.244 13.307 37.964 1.00 43.09 292 GLY A N 1
ATOM 2295 C CA . GLY A 1 292 ? -25.305 12.575 38.665 1.00 43.09 292 GLY A CA 1
ATOM 2296 C C . GLY A 1 292 ? -25.185 12.463 40.188 1.00 43.09 292 GLY A C 1
ATOM 2297 O O . GLY A 1 292 ? -26.195 12.179 40.829 1.00 43.09 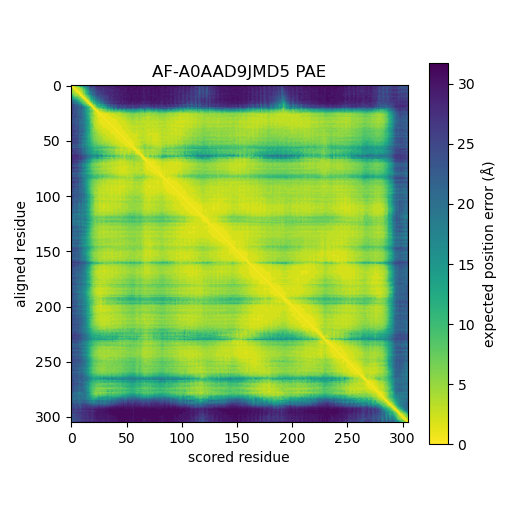292 GLY A O 1
ATOM 2298 N N . ASN A 1 293 ? -24.007 12.656 40.799 1.00 36.75 293 ASN A N 1
ATOM 2299 C CA . ASN A 1 293 ? -23.859 12.598 42.262 1.00 36.75 293 ASN A CA 1
ATOM 2300 C C . ASN A 1 293 ? -22.502 13.183 42.733 1.00 36.75 293 ASN A C 1
ATOM 2302 O O . ASN A 1 293 ? -21.465 12.620 42.379 1.00 36.75 293 ASN A O 1
ATOM 2306 N N . PRO A 1 294 ? -22.445 14.244 43.565 1.00 37.56 294 PRO A N 1
ATOM 2307 C CA . PRO A 1 294 ? -21.186 14.832 44.036 1.00 37.56 294 PRO A CA 1
ATOM 2308 C C . PRO A 1 294 ? -20.558 14.067 45.221 1.00 37.56 294 PRO A C 1
ATOM 2310 O O . PRO A 1 294 ? -20.148 14.667 46.212 1.00 37.56 294 PRO A O 1
ATOM 2313 N N . GLY A 1 295 ? -20.477 12.734 45.158 1.00 38.34 295 GLY A N 1
ATOM 2314 C CA . GLY A 1 295 ? -20.009 11.948 46.302 1.00 38.34 295 GLY A CA 1
ATOM 2315 C C . GLY A 1 295 ? -19.644 10.499 46.006 1.00 38.34 295 GLY A C 1
ATOM 2316 O O . GLY A 1 295 ? -20.365 9.606 46.425 1.00 38.34 295 GLY A O 1
ATOM 2317 N N . SER A 1 296 ? -18.521 10.270 45.322 1.00 29.27 296 SER A N 1
ATOM 2318 C CA . SER A 1 296 ? -17.527 9.232 45.661 1.00 29.27 296 SER A CA 1
ATOM 2319 C C . SER A 1 296 ? -16.444 9.216 44.579 1.00 29.27 296 SER A C 1
ATOM 2321 O O . SER A 1 296 ? -16.588 8.562 43.546 1.00 29.27 296 SER A O 1
ATOM 2323 N N . ILE A 1 297 ? -15.363 9.957 44.804 1.00 36.50 297 ILE A N 1
ATOM 2324 C CA . ILE A 1 297 ? -14.150 9.843 43.994 1.00 36.50 297 ILE A CA 1
ATOM 2325 C C . ILE A 1 297 ? -13.411 8.602 44.501 1.00 36.50 297 ILE A C 1
ATOM 2327 O O . ILE A 1 297 ? -12.931 8.589 45.631 1.00 36.50 297 ILE A O 1
ATOM 2331 N N . ALA A 1 298 ? -13.354 7.553 43.683 1.00 33.75 298 ALA A N 1
ATOM 2332 C CA . ALA A 1 298 ? -12.278 6.575 43.750 1.00 33.75 298 ALA A CA 1
ATOM 2333 C C . ALA A 1 298 ? -11.330 6.919 42.597 1.00 33.75 298 ALA A C 1
ATOM 2335 O O . ALA A 1 298 ? -11.665 6.709 41.432 1.00 33.75 298 ALA A O 1
ATOM 2336 N N . GLU A 1 299 ? -10.203 7.540 42.939 1.00 33.69 299 GLU A N 1
ATOM 2337 C CA . GLU A 1 299 ? -9.080 7.790 42.037 1.00 33.69 299 GLU A CA 1
ATOM 2338 C C . GLU A 1 299 ? -8.654 6.478 41.369 1.00 33.69 299 GLU A C 1
ATOM 2340 O O . GLU A 1 299 ? -8.268 5.522 42.041 1.00 33.69 299 GLU A O 1
ATOM 2345 N N . ALA A 1 300 ? -8.740 6.435 40.040 1.00 33.66 300 ALA A N 1
ATOM 2346 C CA . ALA A 1 300 ? -8.000 5.483 39.230 1.00 33.66 300 ALA A CA 1
ATOM 2347 C C . ALA A 1 300 ? -6.820 6.241 38.612 1.00 33.66 300 ALA A C 1
ATOM 2349 O O . ALA A 1 300 ? -7.006 7.225 37.893 1.00 33.66 300 ALA A O 1
ATOM 2350 N N . ASP A 1 301 ? -5.631 5.793 38.993 1.00 27.81 301 ASP A N 1
ATOM 2351 C CA . ASP A 1 301 ? -4.312 6.308 38.639 1.00 27.81 301 ASP A CA 1
ATOM 2352 C C . ASP A 1 301 ? -4.079 6.285 37.107 1.00 27.81 301 ASP A C 1
ATOM 2354 O O . ASP A 1 301 ? -4.423 5.279 36.479 1.00 27.81 301 ASP A O 1
ATOM 2358 N N . PRO A 1 302 ? -3.526 7.337 36.464 1.00 35.66 302 PRO A N 1
ATOM 2359 C CA . PRO A 1 302 ? -3.373 7.387 35.006 1.00 35.66 302 PRO A CA 1
ATOM 2360 C C . PRO A 1 302 ? -2.117 6.700 34.430 1.00 35.66 302 PRO A C 1
ATOM 2362 O O . PRO A 1 302 ? -1.838 6.909 33.254 1.00 35.66 302 PRO A O 1
ATOM 2365 N N . GLU A 1 303 ? -1.350 5.916 35.195 1.00 31.36 303 GLU A N 1
ATOM 2366 C CA . GLU A 1 303 ? -0.063 5.344 34.731 1.00 31.36 303 GLU A CA 1
ATOM 2367 C C . GLU A 1 303 ? -0.078 3.860 34.298 1.00 31.36 303 GLU A C 1
ATOM 2369 O O . GLU A 1 303 ? 0.980 3.272 34.091 1.00 31.36 303 GLU A O 1
ATOM 2374 N N . GLU A 1 304 ? -1.236 3.242 34.055 1.00 34.97 304 GLU A N 1
ATOM 2375 C CA . GLU A 1 304 ? -1.293 1.926 33.383 1.00 34.97 304 GLU A CA 1
ATOM 2376 C C . GLU A 1 304 ? -2.278 1.918 32.204 1.00 34.97 304 GLU A C 1
ATOM 2378 O O . GLU A 1 304 ? -3.385 1.393 32.332 1.00 34.97 304 GLU A O 1
ATOM 2383 N N . VAL A 1 305 ? -1.858 2.464 31.055 1.00 36.34 305 VAL A N 1
ATOM 2384 C CA . VAL A 1 305 ? -2.103 1.910 29.702 1.00 36.34 305 VAL A CA 1
ATOM 2385 C C . VAL A 1 305 ? -0.917 2.268 28.815 1.00 36.34 305 VAL A C 1
ATOM 2387 O O . VAL A 1 305 ? -0.582 3.471 28.760 1.00 36.34 305 VAL A O 1
#

Secondary structure (DSSP, 8-state):
--SSTTTTT-S-----S-HHHHHHHHHHHHHHHHHHHHHHHHHHHHHHHHHHHHHHT--HHHH---THHIIIIIHHHHHTTSTTHHHHHHHHHHHHHHHHHHHHHHHHHHHHHHHHHH-HHHHHTHHHHHHHHHHHHHHHHGGGGSTTHHHHHHHHHHHSSHHHHHHHHHHHHHIIIIIIIHHHHHHHHHHHHSSPPPHHHHHIIIIIHHHHHHHHHHHHHHT----EETTEEPPHHHHHHHHHHHHHHHHHHHHHHHHHHHHS-S-HHHHHHHHHS-HHHHHHHHHHHHTT-S----PPPTT--

Sequence (305 aa):
MSRYSEYLLRVPILEIPNPSSLYSNDALATSTINCCTSFLAGFVIFSVLGYMSEKTNMPIDKVATEGPGLVFVVYPEAIATLPGATFWSLLFFMMLLTLGLDSSFGGSEAIITALSDEYAIIKNHREIFVGILFTFYFIIGLPSCTQGGSYVVNLMDKYAAGYSILMAVFFETVAVSWLYGVNRFADDIKAMVGFRPGIYWRLCWKFIAPAFILCIMAFGFIQYKPLQVDEYVYPMWANALGWCVALSSILCLPGLAIYNLIITKGTIRQRFKILTTPWRDLQKQSVVVEGGNPGSIAEADPEEV

Radius of gyration: 25.85 Å; Cα contacts (8 Å, |Δi|>4): 146; chains: 1; bounding box: 52×52×84 Å

InterPro domains:
  IPR000175 Sodium:neurotransmitter symporter [PF00209] (25-262)
  IPR000175 Sodium:neurotransmitter symporter [PR00176] (28-48)
  IPR000175 Sodium:neurotransmitter symporter [PR00176] (82-101)
  IPR000175 Sodium:neurotransmitter symporter [PR00176] (162-182)
  IPR000175 Sodium:neurotransmitter symporter [PR00176] (202-222)
  IPR000175 Sodium:neurotransmitter symporter [PS50267] (25-266)
  IPR000175 Sodium:neurotransmitter symporter [PTHR11616] (25-277)
  IPR037272 Sodium:neurotransmitter symporter superfamily [SSF161070] (24-261)

Mean predicted aligned error: 9.56 Å

Organism: NCBI:txid53620

Nearest PDB structures (foldseek):
  4xpt-assembly1_A  TM=9.893E-01  e=2.391E-21  Drosophila melanogaster
  4xpf-assembly1_A  TM=9.841E-01  e=2.519E-21  Drosophila melanogaster
  4xph-assembly1_A  TM=9.932E-01  e=7.140E-21  Drosophila melanogaster
  8wtw-assembly1_A  TM=9.385E-01  e=5.620E-18  Homo sapiens
  9eo4-assembly1_B  TM=9.636E-01  e=8.889E-17  Homo sapiens

Foldseek 3Di:
DDDPVVVVVPPPPPPPPQPQQVVVVVVVVVVVVVVVVVVVVVCVLVVLLVVVCVVVVHDSVVLDDDDPCSLPPSNLVSLVPDVVSVVVVVVSVVVVVVVVVVVVCVVVVVVLVVCVVVDVVCVVVVVVVSVVVVVVVVVVQVCLVDPCNVVVVLLCVVQQCDLLVLLVVLVVLCLVPPLLHLVVVQVVSCVRNVDGDDPVVSCCSNPVSNVVSVVVNVVCVVPDDQDDDDPDGDDPVSVVVSNCNSVVSNVVVVVVVVVQQVPDDDDSVVSSVVVSDDPVVVVVVVVCVVVPDPDDDDDDDPPDD